Protein 3E3U (pdb70)

Foldseek 3Di:
DFAWFAAAQAQLQAAAADAFDADPVLDGDPCVVVLVVNQVVNCVLLVHQKGASSRRPHRYGKMWGQQPPFKDPPDDRTFMFGPKDKDADDFDPPAFDQVQQWDDDLNHFQDIFRFTFGQKMKIWHAGPVSHIDIIIGGRPVRVRVVQRNQSNRRHHSLVRHDDPRVVVVVVVCVVVVHSHHDDIDTRPPDPNRHND

Nearest PDB structures (foldseek):
  3e3u-assembly1_A  TM=1.005E+00  e=4.648E-44  Mycobacterium tuberculosis
  4dr9-assembly4_D  TM=8.328E-01  e=4.673E-14  Synechococcus elongatus PCC 6301
  5cp0-assembly1_A  TM=8.554E-01  e=2.841E-13  Xanthomonas oryzae pv. oryzae KACC 10331
  2ew6-assembly1_A  TM=8.626E-01  e=1.433E-12  Helicobacter pylori
  3g5k-assembly1_A  TM=8.229E-01  e=1.623E-12  Homo sapiens

Structure (mmCIF, N/CA/C/O backbone):
data_3E3U
#
_entry.id   3E3U
#
_cell.length_a   100.870
_cell.length_b   54.765
_cell.length_c   40.215
_cell.angle_alpha   90.00
_cell.angle_beta   94.39
_cell.angle_gamma   90.00
#
_symmetry.space_group_name_H-M   'C 1 2 1'
#
loop_
_entity.id
_entity.type
_entity.pdbx_description
1 polymer 'Peptide deformylase'
2 non-polymer 'NICKEL (II) ION'
3 non-polymer N-[(2R)-2-{[(2S)-2-(1,3-benzoxazol-2-yl)pyrrolidin-1-yl]carbonyl}hexyl]-N-hydroxyformamide
4 water water
#
loop_
_atom_site.group_PDB
_atom_site.id
_atom_site.type_symbol
_atom_site.label_atom_id
_atom_site.label_alt_id
_atom_site.label_comp_id
_atom_site.label_asym_id
_atom_site.label_entity_id
_atom_site.label_seq_id
_atom_site.pdbx_PDB_ins_code
_atom_site.Cartn_x
_atom_site.Cartn_y
_atom_site.Cartn_z
_atom_site.occupancy
_atom_site.B_iso_or_equiv
_atom_site.auth_seq_id
_atom_site.auth_comp_id
_atom_site.auth_asym_id
_atom_site.auth_atom_id
_atom_site.pdbx_PDB_model_num
ATOM 1 N N . ALA A 1 2 ? 16.065 44.743 0.830 1.00 15.78 2 ALA A N 1
ATOM 2 C CA . ALA A 1 2 ? 16.913 45.767 0.147 1.00 16.10 2 ALA A CA 1
ATOM 3 C C . ALA A 1 2 ? 17.336 46.872 1.103 1.00 16.01 2 ALA A C 1
ATOM 4 O O . ALA A 1 2 ? 16.661 47.122 2.120 1.00 15.21 2 ALA A O 1
ATOM 6 N N . VAL A 1 3 ? 18.449 47.526 0.771 1.00 14.95 3 VAL A N 1
ATOM 7 C CA . VAL A 1 3 ? 18.843 48.757 1.454 1.00 14.59 3 VAL A CA 1
ATOM 8 C C . VAL A 1 3 ? 18.260 49.928 0.671 1.00 15.10 3 VAL A C 1
ATOM 9 O O . VAL A 1 3 ? 18.532 50.092 -0.537 1.00 15.43 3 VAL A O 1
ATOM 13 N N . VAL A 1 4 ? 17.434 50.711 1.352 1.00 14.34 4 VAL A N 1
ATOM 14 C CA . VAL A 1 4 ? 16.717 51.827 0.723 1.00 14.10 4 VAL A CA 1
ATOM 15 C C . VAL A 1 4 ? 16.981 53.165 1.431 1.00 14.24 4 VAL A C 1
ATOM 16 O O . VAL A 1 4 ? 17.484 53.177 2.557 1.00 14.42 4 VAL A O 1
ATOM 20 N N . PRO A 1 5 ? 16.666 54.297 0.767 1.00 14.31 5 PRO A N 1
ATOM 21 C CA . PRO A 1 5 ? 16.934 55.580 1.406 1.00 14.08 5 PRO A CA 1
ATOM 22 C C . PRO A 1 5 ? 16.192 55.813 2.723 1.00 13.78 5 PRO A C 1
ATOM 23 O O . PRO A 1 5 ? 15.051 55.361 2.908 1.00 13.36 5 PRO A O 1
ATOM 27 N N . ILE A 1 6 ? 16.864 56.531 3.617 1.00 13.13 6 ILE A N 1
ATOM 28 C CA . ILE A 1 6 ? 16.258 57.001 4.854 1.00 12.78 6 ILE A CA 1
ATOM 29 C C . ILE A 1 6 ? 15.878 58.476 4.688 1.00 13.14 6 ILE A C 1
ATOM 30 O O . ILE A 1 6 ? 16.710 59.313 4.308 1.00 13.53 6 ILE A O 1
ATOM 35 N N . ARG A 1 7 ? 14.613 58.775 4.948 1.00 12.99 7 ARG A N 1
ATOM 36 C CA . ARG A 1 7 ? 14.085 60.118 4.795 1.00 13.57 7 ARG A CA 1
ATOM 37 C C . ARG A 1 7 ? 14.610 61.027 5.897 1.00 13.56 7 ARG A C 1
ATOM 38 O O . ARG A 1 7 ? 14.790 60.591 7.044 1.00 13.58 7 ARG A O 1
ATOM 46 N N . ILE A 1 8 ? 14.844 62.285 5.540 1.00 13.65 8 ILE A N 1
ATOM 47 C CA . ILE A 1 8 ? 15.393 63.301 6.444 1.00 13.26 8 ILE A CA 1
ATOM 48 C C . ILE A 1 8 ? 14.304 64.282 6.891 1.00 13.60 8 ILE A C 1
ATOM 49 O O . ILE A 1 8 ? 13.393 64.606 6.123 1.00 13.04 8 ILE A O 1
ATOM 54 N N . VAL A 1 9 ? 14.397 64.695 8.156 1.00 13.50 9 VAL A N 1
ATOM 55 C CA . VAL A 1 9 ? 13.523 65.721 8.744 1.00 14.47 9 VAL A CA 1
ATOM 56 C C . VAL A 1 9 ? 13.071 66.781 7.729 1.00 14.97 9 VAL A C 1
ATOM 57 O O . VAL A 1 9 ? 13.894 67.434 7.072 1.00 15.02 9 VAL A O 1
ATOM 61 N N . GLY A 1 10 ? 11.751 66.933 7.627 1.00 15.42 10 GLY A N 1
ATOM 62 C CA . GLY A 1 10 ? 11.131 67.771 6.608 1.00 15.84 10 GLY A CA 1
ATOM 63 C C . GLY A 1 10 ? 10.209 66.969 5.701 1.00 16.42 10 GLY A C 1
ATOM 64 O O . GLY A 1 10 ? 9.267 67.521 5.114 1.00 16.82 10 GLY A O 1
ATOM 65 N N . ASP A 1 11 ? 10.489 65.675 5.574 1.00 15.60 11 ASP A N 1
ATOM 66 C CA .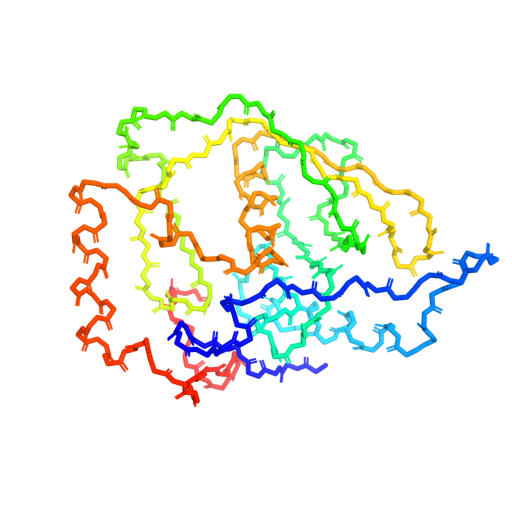 ASP A 1 11 ? 9.664 64.785 4.771 1.00 15.80 11 ASP A CA 1
ATOM 67 C C . ASP A 1 11 ? 8.349 64.540 5.517 1.00 15.54 11 ASP A C 1
ATOM 68 O O . ASP A 1 11 ? 8.368 64.050 6.640 1.00 16.11 11 ASP A O 1
ATOM 73 N N . PRO A 1 12 ? 7.200 64.871 4.891 1.00 15.64 12 PRO A N 1
ATOM 74 C CA . PRO A 1 12 ? 5.888 64.701 5.550 1.00 15.52 12 PRO A CA 1
ATOM 75 C C . PRO A 1 12 ? 5.633 63.312 6.183 1.00 15.02 12 PRO A C 1
ATOM 76 O O . PRO A 1 12 ? 4.934 63.215 7.195 1.00 14.37 12 PRO A O 1
ATOM 80 N N . VAL A 1 13 ? 6.190 62.260 5.590 1.00 14.44 13 VAL A N 1
ATOM 81 C CA . VAL A 1 13 ? 5.965 60.900 6.090 1.00 14.45 13 VAL A CA 1
ATOM 82 C C . VAL A 1 13 ? 6.545 60.729 7.494 1.00 14.13 13 VAL A C 1
ATOM 83 O O . VAL A 1 13 ? 6.103 59.859 8.248 1.00 14.23 13 VAL A O 1
ATOM 87 N N . LEU A 1 14 ? 7.510 61.570 7.853 1.00 12.86 14 LEU A N 1
ATOM 88 C CA . LEU A 1 14 ? 8.075 61.499 9.206 1.00 13.31 14 LEU A CA 1
ATOM 89 C C . LEU A 1 14 ? 7.221 62.226 10.235 1.00 13.81 14 LEU A C 1
ATOM 90 O O . LEU A 1 14 ? 7.363 61.989 11.429 1.00 14.67 14 LEU A O 1
ATOM 95 N N . HIS A 1 15 ? 6.370 63.149 9.780 1.00 13.99 15 HIS A N 1
ATOM 96 C CA . HIS A 1 15 ? 5.721 64.101 10.677 1.00 15.17 15 HIS A CA 1
ATOM 97 C C . HIS A 1 15 ? 4.219 63.893 10.811 1.00 15.40 15 HIS A C 1
ATOM 98 O O . HIS A 1 15 ? 3.497 64.752 11.329 1.00 16.15 15 HIS A O 1
ATOM 105 N N . THR A 1 16 ? 3.752 62.741 10.352 1.00 15.61 16 THR A N 1
ATOM 106 C CA . 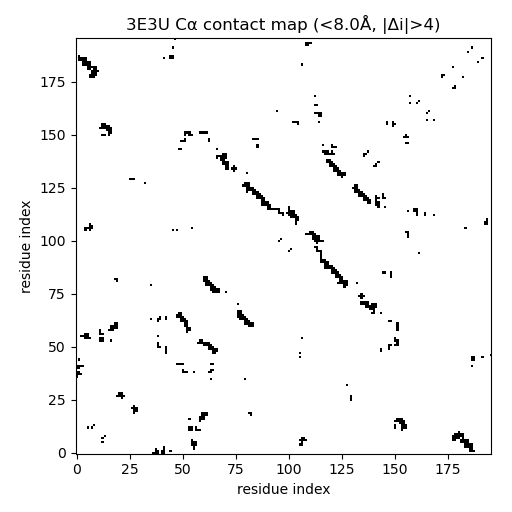THR A 1 16 ? 2.373 62.368 10.599 1.00 16.98 16 THR A CA 1
ATOM 107 C C . THR A 1 16 ? 2.284 60.919 11.086 1.00 15.60 16 THR A C 1
ATOM 108 O O . THR A 1 16 ? 3.158 60.093 10.783 1.00 15.53 16 THR A O 1
ATOM 112 N N . ALA A 1 17 ? 1.250 60.622 11.873 1.00 14.89 17 ALA A N 1
ATOM 113 C CA . ALA A 1 17 ? 1.095 59.288 12.458 1.00 13.76 17 ALA A CA 1
ATOM 114 C C . ALA A 1 17 ? 0.948 58.248 11.375 1.00 13.08 17 ALA A C 1
ATOM 115 O O . ALA A 1 17 ? 0.307 58.488 10.341 1.00 13.80 17 ALA A O 1
ATOM 117 N N . THR A 1 18 ? 1.581 57.102 11.597 1.00 12.14 18 THR A N 1
ATOM 118 C CA . THR A 1 18 ? 1.456 55.957 10.692 1.00 11.95 18 THR A CA 1
ATOM 119 C C . THR A 1 18 ? 0.094 55.271 10.792 1.00 12.35 18 THR A C 1
ATOM 120 O O . THR A 1 18 ? -0.636 55.409 11.780 1.00 13.45 18 THR A O 1
ATOM 124 N N . THR A 1 19 ? -0.229 54.520 9.746 1.00 12.32 19 THR A N 1
ATOM 125 C CA . THR A 1 19 ? -1.432 53.702 9.727 1.00 12.79 19 THR A CA 1
ATOM 126 C C . THR A 1 19 ? -1.101 52.312 10.276 1.00 12.30 19 THR A C 1
ATOM 127 O O . THR A 1 19 ? -0.096 51.709 9.889 1.00 12.17 19 THR A O 1
ATOM 131 N N . PRO A 1 20 ? -1.936 51.788 11.193 1.00 12.51 20 PRO A N 1
ATOM 132 C CA . PRO A 1 20 ? -1.688 50.416 11.667 1.00 12.37 20 PRO A CA 1
ATOM 133 C C . PRO A 1 20 ? -1.572 49.377 10.547 1.00 12.41 20 PRO A C 1
ATOM 134 O O . PRO A 1 20 ? -2.202 49.499 9.488 1.00 13.45 20 PRO A O 1
ATOM 138 N N . VAL A 1 21 ? -0.755 48.354 10.786 1.00 12.56 21 VAL A N 1
ATOM 139 C CA . VAL A 1 21 ? -0.679 47.231 9.870 1.00 12.76 21 VAL A CA 1
ATOM 140 C C . VAL A 1 21 ? -2.002 46.462 9.942 1.00 13.12 21 VAL A C 1
ATOM 141 O O . VAL A 1 21 ? -2.549 46.262 11.029 1.00 13.07 21 VAL A O 1
ATOM 145 N N . THR A 1 22 ? -2.509 46.044 8.785 1.00 13.25 22 THR A N 1
ATOM 146 C CA . THR A 1 22 ? -3.689 45.180 8.757 1.00 14.59 22 THR A CA 1
ATOM 147 C C . THR A 1 22 ? -3.479 43.864 9.515 1.00 14.54 22 THR A C 1
ATOM 148 O O . THR A 1 22 ? -2.469 43.188 9.329 1.00 14.30 22 THR A O 1
ATOM 152 N N . VAL A 1 23 ? -4.436 43.517 10.374 1.00 14.52 23 VAL A N 1
ATOM 153 C CA . VAL A 1 23 ? -4.515 42.176 10.949 1.00 14.86 23 VAL A CA 1
ATOM 154 C C . VAL A 1 23 ? -5.957 41.762 10.724 1.00 15.52 23 VAL A C 1
ATOM 155 O O . VAL A 1 23 ? -6.884 42.479 11.131 1.00 14.53 23 VAL A O 1
ATOM 159 N N . ALA A 1 24 ? -6.143 40.628 10.048 1.00 15.93 24 ALA A N 1
ATOM 160 C CA . ALA A 1 24 ? -7.485 40.155 9.724 1.00 16.66 24 ALA A CA 1
ATOM 161 C C . ALA A 1 24 ? -8.110 39.584 10.988 1.00 16.55 24 ALA A C 1
ATOM 162 O O . ALA A 1 24 ? -7.426 39.349 11.980 1.00 16.38 24 ALA A O 1
ATOM 164 N N . ALA A 1 25 ? -9.423 39.351 10.950 1.00 17.35 25 ALA A N 1
ATOM 165 C CA . ALA A 1 25 ? -10.126 38.775 12.091 1.00 17.37 25 ALA A CA 1
ATOM 166 C C . ALA A 1 25 ? -9.516 37.441 12.512 1.00 17.83 25 ALA A C 1
ATOM 167 O O . ALA A 1 25 ? -9.480 37.102 13.703 1.00 17.88 25 ALA A O 1
ATOM 169 N N . ASP A 1 26 ? -9.034 36.679 11.529 1.00 17.74 26 ASP A N 1
ATOM 170 C CA . ASP A 1 26 ? -8.471 35.366 11.819 1.00 18.42 26 ASP A CA 1
ATOM 171 C C . ASP A 1 26 ? -7.012 35.420 12.287 1.00 18.23 26 ASP A C 1
ATOM 172 O O . ASP A 1 26 ? -6.393 34.378 12.496 1.00 18.89 26 ASP A O 1
ATOM 177 N N . GLY A 1 27 ? -6.469 36.621 12.435 1.00 17.62 27 GLY A N 1
ATOM 178 C CA . GLY A 1 27 ? -5.119 36.790 12.939 1.00 18.02 27 GLY A CA 1
ATOM 179 C C . GLY A 1 27 ? -4.057 36.996 11.869 1.00 18.63 27 GLY A C 1
ATOM 180 O O . GLY A 1 27 ? -2.920 37.271 12.184 1.00 18.43 27 GLY A O 1
ATOM 181 N N . SER A 1 28 ? -4.441 36.873 10.608 1.00 18.47 28 SER A N 1
ATOM 182 C CA . SER A 1 28 ? -3.470 36.919 9.537 1.00 19.65 28 SER A CA 1
ATOM 183 C C . SER A 1 28 ? -2.936 38.317 9.233 1.00 19.06 28 SER A C 1
ATOM 184 O O . SER A 1 28 ? -3.666 39.285 9.206 1.00 18.65 28 SER A O 1
ATOM 187 N N . LEU A 1 29 ? -1.632 38.374 8.998 1.00 19.59 29 LEU A N 1
ATOM 188 C CA . LEU A 1 29 ? -0.977 39.575 8.522 1.00 20.31 29 LEU A CA 1
ATOM 189 C C . LEU A 1 29 ? -0.886 39.566 7.012 1.00 21.26 29 LEU A C 1
ATOM 190 O O . LEU A 1 29 ? -1.006 38.529 6.400 1.00 21.49 29 LEU A O 1
ATOM 195 N N . PRO A 1 30 ? -0.644 40.733 6.434 1.00 22.50 30 PRO A N 1
ATOM 196 C CA . PRO A 1 30 ? -0.415 40.843 4.998 1.00 22.58 30 PRO A CA 1
ATOM 197 C C . PRO A 1 30 ? 0.739 39.976 4.536 1.00 22.38 30 PRO A C 1
ATOM 198 O O . PRO A 1 30 ? 1.800 39.997 5.091 1.00 21.77 30 PRO A O 1
ATOM 202 N N . ALA A 1 31 ? 0.470 39.206 3.503 1.00 22.94 31 ALA A N 1
ATOM 203 C CA . ALA A 1 31 ? 1.388 38.217 2.960 1.00 23.05 31 ALA A CA 1
ATOM 204 C C . ALA A 1 31 ? 2.679 38.877 2.475 1.00 22.81 31 ALA A C 1
ATOM 205 O O . ALA A 1 31 ? 3.737 38.260 2.512 1.00 24.08 31 ALA A O 1
ATOM 207 N N . ASP A 1 32 ? 2.594 40.129 2.034 1.00 21.94 32 ASP A N 1
ATOM 208 C CA . ASP A 1 32 ? 3.777 40.834 1.531 1.00 21.37 32 ASP A CA 1
ATOM 209 C C . ASP A 1 32 ? 4.503 41.636 2.623 1.00 20.03 32 ASP A C 1
ATOM 210 O O . ASP A 1 32 ? 5.507 42.304 2.367 1.00 19.67 32 ASP A O 1
ATOM 215 N N . LEU A 1 33 ? 4.025 41.534 3.862 1.00 18.42 33 LEU A N 1
ATOM 216 C CA . LEU A 1 33 ? 4.711 42.209 4.968 1.00 16.84 33 LEU A CA 1
ATOM 217 C C . LEU A 1 33 ? 6.160 41.738 5.173 1.00 16.34 33 LEU A C 1
ATOM 218 O O . LEU A 1 33 ? 7.035 42.548 5.509 1.00 15.65 33 LEU A O 1
ATOM 223 N N . ALA A 1 34 ? 6.414 40.445 4.966 1.00 15.87 34 ALA A N 1
ATOM 224 C CA . ALA A 1 34 ? 7.758 39.889 5.162 1.00 15.97 34 ALA A CA 1
ATOM 225 C C . ALA A 1 34 ? 8.827 40.650 4.364 1.00 15.86 34 ALA A C 1
ATOM 226 O O . ALA A 1 34 ? 9.923 40.908 4.877 1.00 16.01 34 ALA A O 1
ATOM 228 N N . GLN A 1 35 ? 8.492 41.041 3.144 1.00 15.95 35 GLN A N 1
ATOM 229 C CA . GLN A 1 35 ? 9.446 41.739 2.296 1.00 16.47 35 GLN A CA 1
ATOM 230 C C . GLN A 1 35 ? 9.759 43.135 2.822 1.00 15.64 35 GLN A C 1
ATOM 231 O O . GLN A 1 35 ? 10.877 43.589 2.747 1.00 16.18 35 GLN A O 1
ATOM 237 N N . LEU A 1 36 ? 8.739 43.817 3.312 1.00 14.79 36 LEU A N 1
ATOM 238 C CA . LEU A 1 36 ? 8.939 45.128 3.927 1.00 13.97 36 LEU A CA 1
ATOM 239 C C . LEU A 1 36 ? 9.807 44.998 5.175 1.00 13.23 36 LEU A C 1
ATOM 240 O O . LEU A 1 36 ? 10.720 45.783 5.372 1.00 13.27 36 LEU A O 1
ATOM 245 N N . ILE A 1 37 ? 9.510 44.016 6.017 1.00 12.85 37 ILE A N 1
ATOM 246 C CA . ILE A 1 37 ? 10.309 43.782 7.226 1.00 13.09 37 ILE A CA 1
ATOM 247 C C . ILE A 1 37 ? 11.778 43.525 6.875 1.00 13.33 37 ILE A C 1
ATOM 248 O O . ILE A 1 37 ? 12.676 44.104 7.494 1.00 12.88 37 ILE A O 1
ATOM 253 N N . ALA A 1 38 ? 12.013 42.696 5.852 1.00 12.82 38 ALA A N 1
ATOM 254 C CA . ALA A 1 38 ? 13.373 42.353 5.427 1.00 13.41 38 ALA A CA 1
ATOM 255 C C . ALA A 1 38 ? 14.127 43.619 5.007 1.00 13.10 38 ALA A C 1
ATOM 256 O O . ALA A 1 38 ? 15.304 43.801 5.365 1.00 13.72 38 ALA A O 1
ATOM 258 N N . THR A 1 39 ? 13.456 44.499 4.261 1.00 12.32 39 THR A N 1
ATOM 259 C CA . THR A 1 39 ? 14.046 45.774 3.870 1.00 12.72 39 THR A CA 1
ATOM 260 C C . THR A 1 39 ? 14.345 46.672 5.070 1.00 12.57 39 THR A C 1
ATOM 261 O O . THR A 1 39 ? 15.387 47.337 5.120 1.00 12.53 39 THR A O 1
ATOM 265 N N . MET A 1 40 ? 13.449 46.668 6.056 1.00 12.11 40 MET A N 1
ATOM 266 C CA . MET A 1 40 ? 13.700 47.436 7.271 1.00 12.08 40 MET A CA 1
ATOM 267 C C . MET A 1 40 ? 14.956 46.935 8.020 1.00 12.13 40 MET A C 1
ATOM 268 O O . MET A 1 40 ? 15.825 47.736 8.402 1.00 12.78 40 MET A O 1
ATOM 273 N N . TYR A 1 41 ? 15.065 45.622 8.202 1.00 12.43 41 TYR A N 1
ATOM 274 C CA . TYR A 1 41 ? 16.285 45.054 8.801 1.00 12.70 41 TYR A CA 1
ATOM 275 C C . TYR A 1 41 ? 17.529 45.422 7.973 1.00 13.07 41 TYR A C 1
ATOM 276 O O . TYR A 1 41 ? 18.518 45.906 8.516 1.00 13.95 41 TYR A O 1
ATOM 285 N N . ASP A 1 42 ? 17.462 45.234 6.654 1.00 12.93 42 ASP A N 1
ATOM 286 C CA . ASP A 1 42 ? 18.646 45.462 5.803 1.00 13.19 42 ASP A CA 1
ATOM 287 C C . ASP A 1 42 ? 19.096 46.924 5.903 1.00 13.28 42 ASP A C 1
ATOM 288 O O . ASP A 1 42 ? 20.292 47.245 5.940 1.00 13.65 42 ASP A O 1
ATOM 293 N N . THR A 1 43 ? 18.115 47.815 5.906 1.00 12.22 43 THR A N 1
ATOM 294 C CA . THR A 1 43 ? 18.394 49.243 5.931 1.00 12.28 43 THR A CA 1
ATOM 295 C C . THR A 1 43 ? 18.920 49.668 7.307 1.00 12.03 43 THR A C 1
ATOM 296 O O . THR A 1 43 ? 19.890 50.438 7.398 1.00 12.84 43 THR A O 1
ATOM 300 N N . MET A 1 44 ? 18.288 49.166 8.372 1.00 12.06 44 MET A N 1
ATOM 301 C CA . MET A 1 44 ? 18.777 49.451 9.727 1.00 12.10 44 MET A CA 1
ATOM 302 C C . MET A 1 44 ? 20.245 49.031 9.857 1.00 12.48 44 MET A C 1
ATOM 303 O O . MET A 1 44 ? 21.093 49.801 10.360 1.00 12.80 44 MET A O 1
ATOM 308 N N . ASP A 1 45 ? 20.529 47.818 9.374 1.00 11.99 45 ASP A N 1
ATOM 309 C CA . ASP A 1 45 ? 21.877 47.244 9.439 1.00 13.06 45 ASP A CA 1
ATOM 310 C C . ASP A 1 45 ? 22.873 48.098 8.647 1.00 12.91 45 ASP A C 1
ATOM 311 O O . ASP A 1 45 ? 23.907 48.531 9.180 1.00 13.34 45 ASP A O 1
ATOM 3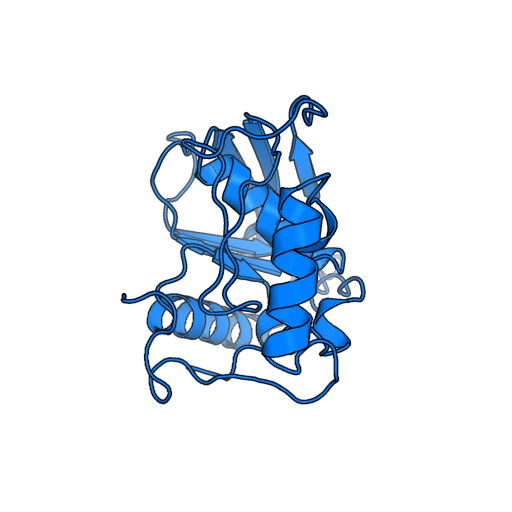16 N N . ALA A 1 46 ? 22.547 48.384 7.386 1.00 12.91 46 ALA A N 1
ATOM 317 C CA . ALA A 1 46 ? 23.442 49.208 6.569 1.00 12.66 46 ALA A CA 1
ATOM 318 C C . ALA A 1 46 ? 23.711 50.602 7.184 1.00 12.73 46 ALA A C 1
ATOM 319 O O . ALA A 1 46 ? 24.800 51.179 6.996 1.00 13.31 46 ALA A O 1
ATOM 321 N N . ALA A 1 47 ? 22.714 51.126 7.912 1.00 12.76 47 ALA A N 1
ATOM 322 C CA . ALA A 1 47 ? 22.779 52.437 8.557 1.00 12.87 47 ALA A CA 1
ATOM 323 C C . ALA A 1 47 ? 23.391 52.389 9.953 1.00 12.61 47 ALA A C 1
ATOM 324 O O . ALA A 1 47 ? 23.495 53.430 10.621 1.00 13.60 47 ALA A O 1
ATOM 326 N N . ASN A 1 48 ? 23.805 51.210 10.392 1.00 12.62 48 ASN A N 1
ATOM 327 C CA . ASN A 1 48 ? 24.399 51.042 11.712 1.00 12.28 48 ASN A CA 1
ATOM 328 C C . ASN A 1 48 ? 23.478 51.511 12.828 1.00 11.93 48 ASN A C 1
ATOM 329 O O . ASN A 1 48 ? 23.900 52.099 13.804 1.00 12.52 48 ASN A O 1
ATOM 334 N N . GLY A 1 49 ? 22.200 51.234 12.626 1.00 11.50 49 GLY A N 1
ATOM 335 C CA . GLY A 1 49 ? 21.169 51.577 13.600 1.00 11.50 49 GLY A CA 1
ATOM 336 C C . GLY A 1 49 ? 20.915 50.520 14.659 1.00 11.73 49 GLY A C 1
ATOM 337 O O . GLY A 1 49 ? 21.214 49.329 14.456 1.00 12.22 49 GLY A O 1
ATOM 338 N N . VAL A 1 50 ? 20.346 50.950 15.795 1.00 11.92 50 VAL A N 1
ATOM 339 C CA . VAL A 1 50 ? 19.824 50.031 16.822 1.00 11.84 50 VAL A CA 1
ATOM 340 C C . VAL A 1 50 ? 18.306 49.876 16.730 1.00 11.11 50 VAL A C 1
ATOM 341 O O . VAL A 1 50 ? 17.705 49.075 17.444 1.00 11.49 50 VAL A O 1
ATOM 345 N N . GLY A 1 51 ? 17.712 50.660 15.833 1.00 10.80 51 GLY A N 1
ATOM 346 C CA . GLY A 1 51 ? 16.262 50.647 15.600 1.00 11.48 51 GLY A CA 1
ATOM 347 C C . GLY A 1 51 ? 15.988 51.304 14.251 1.00 12.01 51 GLY A C 1
ATOM 348 O O . GLY A 1 51 ? 16.844 52.018 13.719 1.00 11.36 51 GLY A O 1
ATOM 349 N N . LEU A 1 52 ? 14.811 51.034 13.683 1.00 11.64 52 LEU A N 1
ATOM 350 C CA . LEU A 1 52 ? 14.351 51.714 12.472 1.00 12.05 52 LEU A CA 1
ATOM 351 C C . LEU A 1 52 ? 12.829 51.592 12.410 1.00 11.89 52 LEU A C 1
ATOM 352 O O . LEU A 1 52 ? 12.296 50.481 12.545 1.00 12.53 52 LEU A O 1
ATOM 357 N N . ALA A 1 53 ? 12.151 52.728 12.213 1.00 12.23 53 ALA A N 1
ATOM 358 C CA . ALA A 1 53 ? 10.676 52.759 12.081 1.00 11.10 53 ALA A CA 1
ATOM 359 C C . ALA A 1 53 ? 10.285 52.800 10.608 1.00 11.27 53 ALA A C 1
ATOM 360 O O . ALA A 1 53 ? 10.993 53.397 9.802 1.00 10.49 53 ALA A O 1
ATOM 362 N N . ALA A 1 54 ? 9.161 52.175 10.254 1.00 10.76 54 ALA A N 1
ATOM 363 C CA . ALA A 1 54 ? 8.808 52.055 8.831 1.00 10.98 54 ALA A CA 1
ATOM 364 C C . ALA A 1 54 ? 8.725 53.403 8.097 1.00 10.87 54 ALA A C 1
ATOM 365 O O . ALA A 1 54 ? 9.085 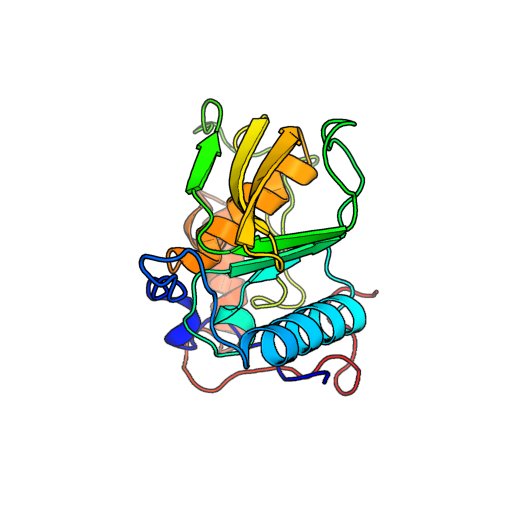53.504 6.919 1.00 11.10 54 ALA A O 1
ATOM 367 N N . ASN A 1 55 ? 8.237 54.438 8.776 1.00 10.71 55 ASN A N 1
ATOM 368 C CA . ASN A 1 55 ? 8.103 55.744 8.100 1.00 11.85 55 ASN A CA 1
ATOM 369 C C . ASN A 1 55 ? 9.453 56.403 7.775 1.00 11.95 55 ASN A C 1
ATOM 370 O O . ASN A 1 55 ? 9.543 57.269 6.903 1.00 12.43 55 ASN A O 1
ATOM 375 N N . GLN A 1 56 ? 10.521 5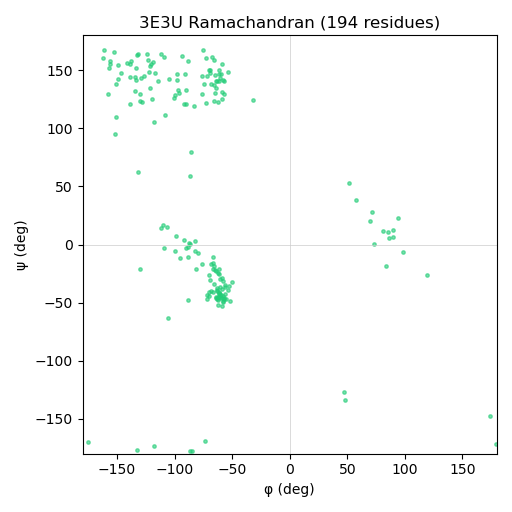5.942 8.414 1.00 12.22 56 GLN A N 1
ATOM 376 C CA . GLN A 1 56 ? 11.858 56.427 8.057 1.00 12.12 56 GLN A CA 1
ATOM 377 C C . GLN A 1 56 ? 12.294 56.009 6.659 1.00 12.41 56 GLN A C 1
ATOM 378 O O . GLN A 1 56 ? 13.237 56.599 6.116 1.00 12.99 56 GLN A O 1
ATOM 384 N N . ILE A 1 57 ? 11.678 54.949 6.126 1.00 12.20 57 ILE A N 1
ATOM 385 C CA . ILE A 1 57 ? 11.958 54.527 4.748 1.00 12.89 57 ILE A CA 1
ATOM 386 C C . ILE A 1 57 ? 10.802 54.869 3.795 1.00 13.43 57 ILE A C 1
ATOM 387 O O . ILE A 1 57 ? 10.762 54.380 2.657 1.00 14.08 57 ILE A O 1
ATOM 392 N N . GLY A 1 58 ? 9.904 55.735 4.268 1.00 13.96 58 GLY A N 1
ATOM 393 C CA . GLY A 1 58 ? 8.837 56.291 3.449 1.00 14.11 58 GLY A CA 1
ATOM 394 C C . GLY A 1 58 ? 7.567 55.472 3.458 1.00 15.26 58 GLY A C 1
ATOM 395 O O . GLY A 1 58 ? 6.669 55.713 2.641 1.00 16.55 58 GLY A O 1
ATOM 396 N N . CYS A 1 59 ? 7.490 54.515 4.385 1.00 14.98 59 CYS A N 1
ATOM 397 C CA . CYS A 1 59 ? 6.340 53.623 4.534 1.00 14.46 59 CYS A CA 1
ATOM 398 C C . CYS A 1 59 ? 5.543 53.972 5.795 1.00 14.32 59 CYS A C 1
ATOM 399 O O . CYS A 1 59 ? 6.015 53.739 6.914 1.00 14.12 59 CYS A O 1
ATOM 402 N N . SER A 1 60 ? 4.332 54.495 5.609 1.00 13.52 60 SER A N 1
ATOM 403 C CA . SER A 1 60 ? 3.537 55.016 6.716 1.00 13.01 60 SER A CA 1
ATOM 404 C C . SER A 1 60 ? 2.719 53.897 7.356 1.00 12.93 60 SER A C 1
ATOM 405 O O . SER A 1 60 ? 1.470 53.956 7.403 1.00 12.90 60 SER A O 1
ATOM 408 N N . LEU A 1 61 ? 3.430 52.879 7.844 1.00 12.83 61 LEU A N 1
ATOM 409 C CA . LEU A 1 61 ? 2.806 51.742 8.540 1.00 12.35 61 LEU A CA 1
ATOM 410 C C . LEU A 1 61 ? 3.376 51.593 9.947 1.00 12.44 61 LEU A C 1
ATOM 411 O O . LEU A 1 61 ? 4.546 51.905 10.178 1.00 12.36 61 LEU A O 1
ATOM 416 N N . ARG A 1 62 ? 2.548 51.106 10.871 1.00 11.55 62 ARG A N 1
ATOM 417 C CA . ARG A 1 62 ? 2.915 51.114 12.282 1.00 10.78 62 ARG A CA 1
ATOM 418 C C . ARG A 1 62 ? 3.730 49.885 12.679 1.00 10.88 62 ARG A C 1
ATOM 419 O O . ARG A 1 62 ? 3.212 48.932 13.252 1.00 10.94 62 ARG A O 1
ATOM 427 N N . LEU A 1 63 ? 5.022 49.919 12.357 1.00 10.60 63 LEU A N 1
ATOM 428 C CA . LEU A 1 63 ? 5.926 48.853 12.799 1.00 10.58 63 LEU A CA 1
ATOM 429 C C . LEU A 1 63 ? 7.351 49.352 12.854 1.00 10.96 63 LEU A C 1
ATOM 430 O O . LEU A 1 63 ? 7.707 50.302 12.155 1.00 11.68 63 LEU A O 1
ATOM 435 N N . PHE A 1 64 ? 8.154 48.703 13.690 1.00 10.55 64 PHE A N 1
ATOM 436 C CA . PHE A 1 64 ? 9.578 49.015 13.713 1.00 9.95 64 PHE A CA 1
ATOM 437 C C . PHE A 1 64 ? 10.399 47.763 13.901 1.00 10.07 64 PHE A C 1
ATOM 438 O O . PHE A 1 64 ? 9.902 46.752 14.408 1.00 10.45 64 PHE A O 1
ATOM 446 N N . VAL A 1 65 ? 11.659 47.831 13.461 1.00 9.71 65 VAL A N 1
ATOM 447 C CA . VAL A 1 65 ? 12.598 46.757 13.762 1.00 10.01 65 VAL A CA 1
ATOM 448 C C . VAL A 1 65 ? 13.653 47.310 14.715 1.00 9.81 65 VAL A C 1
ATOM 449 O O . VAL A 1 65 ? 13.816 48.532 14.864 1.00 10.16 65 VAL A O 1
ATOM 453 N N . TYR A 1 66 ? 14.386 46.411 15.339 1.00 10.72 66 TYR A N 1
ATOM 454 C CA . TYR A 1 66 ? 15.419 46.852 16.254 1.00 10.38 66 TYR A CA 1
ATOM 455 C C . TYR A 1 66 ? 16.504 45.781 16.414 1.00 10.43 66 TYR A C 1
ATOM 456 O O . TYR A 1 66 ? 16.283 44.592 16.146 1.00 11.07 66 TYR A O 1
ATOM 465 N N . ASP A 1 67 ? 17.678 46.239 16.845 1.00 11.12 67 ASP A N 1
ATOM 466 C CA . ASP A 1 67 ? 18.769 45.353 17.225 1.00 10.88 67 ASP A CA 1
ATOM 467 C C . ASP A 1 67 ? 19.578 46.096 18.261 1.00 11.53 67 ASP A C 1
ATOM 468 O O . ASP A 1 67 ? 20.415 46.930 17.922 1.00 12.05 67 ASP A O 1
ATOM 473 N N . CYS A 1 68 ? 19.273 45.833 19.528 1.00 12.47 68 CYS A N 1
ATOM 474 C CA . CYS A 1 68 ? 19.688 46.729 20.607 1.00 12.79 68 CYS A CA 1
ATOM 475 C C . CYS A 1 68 ? 19.860 45.886 21.872 1.00 12.87 68 CYS A C 1
ATOM 476 O O . CYS A 1 68 ? 18.872 45.411 22.445 1.00 13.50 68 CYS A O 1
ATOM 479 N N . ALA A 1 69 ? 21.104 45.699 22.308 1.00 13.49 69 ALA A N 1
ATOM 480 C CA . ALA A 1 69 ? 21.387 44.752 23.392 1.00 13.26 69 ALA A CA 1
ATOM 481 C C . ALA A 1 69 ? 21.304 45.346 24.798 1.00 13.13 69 ALA A C 1
ATOM 482 O O . ALA A 1 69 ? 20.714 44.737 25.703 1.00 13.63 69 ALA A O 1
ATOM 484 N N . ALA A 1 70 ? 21.939 46.499 24.988 1.00 13.33 70 ALA A N 1
ATOM 485 C CA . ALA A 1 70 ? 22.133 47.041 26.329 1.00 13.66 70 ALA A CA 1
ATOM 486 C C . ALA A 1 70 ? 20.843 47.392 27.039 1.00 14.18 70 ALA A C 1
ATOM 487 O O . ALA A 1 70 ? 19.951 48.024 26.451 1.00 14.74 70 ALA A O 1
ATOM 489 N N . ASP A 1 71 ? 20.779 46.988 28.308 1.00 14.84 71 ASP A N 1
ATOM 490 C CA . ASP A 1 71 ? 19.718 47.383 29.244 1.00 15.45 71 ASP A CA 1
ATOM 491 C C . ASP A 1 71 ? 18.355 46.712 28.972 1.00 14.83 71 ASP A C 1
ATOM 492 O O . ASP A 1 71 ? 17.382 46.991 29.686 1.00 14.66 71 ASP A O 1
ATOM 497 N N . ARG A 1 72 ? 18.257 45.855 27.950 1.00 14.67 72 ARG A N 1
ATOM 498 C CA . ARG A 1 72 ? 16.993 45.142 27.707 1.00 13.99 72 ARG A CA 1
ATOM 499 C C . ARG A 1 72 ? 16.736 44.103 28.797 1.00 14.36 72 ARG A C 1
ATOM 500 O O . ARG A 1 72 ? 17.685 43.551 29.374 1.00 14.66 72 ARG A O 1
ATOM 508 N N . ALA A 1 73 ? 15.462 43.834 29.077 1.00 14.22 73 ALA A N 1
ATOM 509 C CA . ALA A 1 73 ? 15.116 42.718 29.953 1.00 14.78 73 ALA A CA 1
ATOM 510 C C . ALA A 1 73 ? 15.647 41.437 29.316 1.00 15.50 73 ALA A C 1
ATOM 511 O O . ALA A 1 73 ? 15.620 41.302 28.096 1.00 15.36 73 ALA A O 1
ATOM 513 N N . MET A 1 74 ? 16.128 40.496 30.123 1.00 16.71 74 MET A N 1
ATOM 514 C CA . MET A 1 74 ? 16.671 39.268 29.538 1.00 17.49 74 MET A CA 1
ATOM 515 C C . MET A 1 74 ? 15.618 38.381 28.840 1.00 16.95 74 MET A C 1
ATOM 516 O O . MET A 1 74 ? 15.975 37.434 28.140 1.00 17.62 74 MET A O 1
ATOM 521 N N . THR A 1 75 ? 14.333 38.698 29.035 1.00 15.61 75 THR A N 1
ATOM 522 C CA . THR A 1 75 ? 13.230 38.066 28.307 1.00 15.49 75 THR A CA 1
ATOM 523 C C . THR A 1 75 ? 12.991 38.678 26.916 1.00 15.05 75 THR A C 1
ATOM 524 O O . THR A 1 75 ? 12.129 38.198 26.162 1.00 15.76 75 THR A O 1
ATOM 528 N N . ALA A 1 76 ? 13.707 39.756 26.596 1.00 13.75 76 ALA A N 1
ATOM 529 C CA . ALA A 1 76 ? 13.549 40.385 25.291 1.00 13.38 76 ALA A CA 1
ATOM 530 C C . ALA A 1 76 ? 14.618 39.907 24.306 1.00 12.81 76 ALA A C 1
ATOM 531 O O . ALA A 1 76 ? 15.815 39.938 24.630 1.00 13.51 76 ALA A O 1
ATOM 533 N N . ARG A 1 77 ? 14.213 39.498 23.104 1.00 12.77 77 ARG A N 1
ATOM 534 C CA . ARG A 1 77 ? 15.212 39.243 22.053 1.00 12.80 77 ARG A CA 1
ATOM 535 C C . ARG A 1 77 ? 16.026 40.501 21.746 1.00 12.30 77 ARG A C 1
ATOM 536 O O . ARG A 1 77 ? 15.509 41.617 21.812 1.00 12.78 77 ARG A O 1
ATOM 544 N N . ARG A 1 78 ? 17.306 40.304 21.404 1.00 11.59 78 ARG A N 1
ATOM 545 C CA . ARG A 1 78 ? 18.198 41.410 21.049 1.00 11.77 78 ARG A CA 1
ATOM 546 C C . ARG A 1 78 ? 17.751 42.095 19.764 1.00 11.34 78 ARG A C 1
ATOM 547 O O . ARG A 1 78 ? 17.909 43.305 19.604 1.00 11.16 78 ARG A O 1
ATOM 555 N N . ARG A 1 79 ? 17.201 41.304 18.851 1.00 11.28 79 ARG A N 1
ATOM 556 C CA . ARG A 1 79 ? 16.904 41.776 17.502 1.00 11.34 79 ARG A CA 1
ATOM 557 C C . ARG A 1 79 ? 15.507 41.288 17.171 1.00 11.86 79 ARG A C 1
ATOM 558 O O . ARG A 1 79 ? 15.187 40.110 17.369 1.00 12.07 79 ARG A O 1
ATOM 566 N N . GLY A 1 80 ? 14.679 42.185 16.659 1.00 11.58 80 GLY A N 1
ATOM 567 C CA . GLY A 1 80 ? 13.312 41.800 16.383 1.00 11.19 80 GLY A CA 1
ATOM 568 C C . GLY A 1 80 ? 12.499 42.864 15.700 1.00 11.79 80 GLY A C 1
ATOM 569 O O . GLY A 1 80 ? 13.035 43.857 15.228 1.00 11.84 80 GLY A O 1
ATOM 570 N N . VAL A 1 81 ? 11.194 42.606 15.639 1.00 12.42 81 VAL A N 1
ATOM 571 C CA . VAL A 1 81 ? 10.234 43.494 15.001 1.00 12.08 81 VAL A CA 1
ATOM 572 C C . VAL A 1 81 ? 8.984 43.557 15.860 1.00 11.77 81 VAL A C 1
ATOM 573 O O . VAL A 1 81 ? 8.592 42.559 16.469 1.00 12.79 81 VAL A O 1
ATOM 577 N N . VAL A 1 82 ? 8.362 44.733 15.904 1.00 11.56 82 VAL A N 1
ATOM 578 C CA . VAL A 1 82 ? 7.061 44.839 16.555 1.00 11.33 82 VAL A CA 1
ATOM 579 C C . VAL A 1 82 ? 6.076 45.512 15.604 1.00 11.75 82 VAL A C 1
ATOM 580 O O . VAL A 1 82 ? 6.314 46.605 15.096 1.00 11.52 82 VAL A O 1
ATOM 584 N N . ILE A 1 83 ? 4.991 44.787 15.349 1.00 11.42 83 ILE A N 1
ATOM 585 C CA . ILE A 1 83 ? 3.899 45.239 14.504 1.00 11.74 83 ILE A CA 1
ATOM 586 C C . ILE A 1 83 ? 2.799 45.818 15.404 1.00 11.86 83 ILE A C 1
ATOM 587 O O . ILE A 1 83 ? 2.428 45.206 16.414 1.00 12.19 83 ILE A O 1
ATOM 592 N N . ASN A 1 84 ? 2.302 47.000 15.032 1.00 11.32 84 ASN A N 1
ATOM 593 C CA . ASN A 1 84 ? 1.299 47.724 15.823 1.00 10.89 84 ASN A CA 1
ATOM 594 C C . ASN A 1 84 ? 1.685 47.897 17.312 1.00 10.61 84 ASN A C 1
ATOM 595 O O . ASN A 1 84 ? 0.894 47.613 18.202 1.00 11.40 84 ASN A O 1
ATOM 600 N N . PRO A 1 85 ? 2.886 48.443 17.570 1.00 11.27 85 PRO A N 1
ATOM 601 C CA . PRO A 1 85 ? 3.371 48.640 18.933 1.00 11.33 85 PRO A CA 1
ATOM 602 C C . PRO A 1 85 ? 2.519 49.603 19.740 1.00 11.93 85 PRO A C 1
ATOM 603 O O . PRO A 1 85 ? 2.053 50.638 19.226 1.00 12.31 85 PRO A O 1
ATOM 607 N N . VAL A 1 86 ? 2.341 49.253 21.010 1.00 11.56 86 VAL A N 1
ATOM 608 C CA . VAL A 1 86 ? 1.725 50.124 22.011 1.00 11.62 86 VAL A CA 1
ATOM 609 C C . VAL A 1 86 ? 2.769 50.346 23.100 1.00 11.34 86 VAL A C 1
ATOM 610 O O . VAL A 1 86 ? 3.271 49.369 23.666 1.00 11.39 86 VAL A O 1
ATOM 614 N N . LEU A 1 87 ? 3.072 51.610 23.396 1.00 11.29 87 LEU A N 1
ATOM 615 C CA . LEU A 1 87 ? 4.165 51.977 24.292 1.00 11.44 87 LEU A CA 1
ATOM 616 C C . LEU A 1 87 ? 3.688 52.314 25.704 1.00 11.86 87 LEU A C 1
ATOM 617 O O . LEU A 1 87 ? 2.828 53.144 25.884 1.00 12.02 87 LEU A O 1
ATOM 622 N N . GLU A 1 88 ? 4.315 51.678 26.682 1.00 11.61 88 GLU A N 1
ATOM 623 C CA . GLU A 1 88 ? 4.166 52.033 28.084 1.00 13.11 88 GLU A CA 1
ATOM 624 C C . GLU A 1 88 ? 5.514 52.551 28.599 1.00 12.97 88 GLU A C 1
ATOM 625 O O . GLU A 1 88 ? 6.533 52.022 28.227 1.00 13.23 88 GLU A O 1
ATOM 631 N N . THR A 1 89 ? 5.492 53.586 29.438 1.00 13.23 89 THR A N 1
ATOM 632 C CA . THR A 1 89 ? 6.714 54.074 30.075 1.00 13.22 89 THR A CA 1
ATOM 633 C C . THR A 1 89 ? 6.546 54.288 31.564 1.00 13.74 89 THR A C 1
ATOM 634 O O . THR A 1 89 ? 5.455 54.371 32.070 1.00 13.61 89 THR A O 1
ATOM 638 N N . SER A 1 90 ? 7.667 54.388 32.248 1.00 13.40 90 SER A N 1
ATOM 639 C CA . SER A 1 90 ? 7.702 55.075 33.525 1.00 14.48 90 SER A CA 1
ATOM 640 C C . SER A 1 90 ? 7.606 56.595 33.375 1.00 15.07 90 SER A C 1
ATOM 641 O O . SER A 1 90 ? 7.318 57.104 32.317 1.00 15.01 90 SER A O 1
ATOM 644 N N . GLU A 1 91 ? 7.862 57.301 34.466 1.00 16.79 91 GLU A N 1
ATOM 645 C CA . GLU A 1 91 ? 7.680 58.747 34.477 1.00 19.26 91 GLU A CA 1
ATOM 646 C C . GLU A 1 91 ? 8.662 59.433 33.533 1.00 20.36 91 GLU A C 1
ATOM 647 O O . GLU A 1 91 ? 9.869 59.201 33.601 1.00 19.84 91 GLU A O 1
ATOM 653 N N . ILE A 1 92 ? 8.113 60.197 32.592 1.00 22.70 92 ILE A N 1
ATOM 654 C CA . ILE A 1 92 ? 8.923 60.955 31.661 1.00 25.10 92 ILE A CA 1
ATOM 655 C C . ILE A 1 92 ? 9.332 62.260 32.314 1.00 27.49 92 ILE A C 1
ATOM 656 O O . ILE A 1 92 ? 8.499 63.070 32.667 1.00 28.10 92 ILE A O 1
ATOM 661 N N . PRO A 1 93 ? 10.632 62.442 32.450 1.00 30.33 93 PRO A N 1
ATOM 662 C CA . PRO A 1 93 ? 11.164 63.517 33.272 1.00 31.55 93 PRO A CA 1
ATOM 663 C C . PRO A 1 93 ? 11.048 64.848 32.569 1.00 32.22 93 PRO A C 1
ATOM 664 O O . PRO A 1 93 ? 11.165 64.929 31.363 1.00 33.96 93 PRO A O 1
ATOM 668 N N . GLU A 1 94 ? 10.804 65.883 33.356 1.00 33.45 94 GLU A N 1
ATOM 669 C CA . GLU A 1 94 ? 10.729 67.233 32.839 1.00 32.97 94 GLU A CA 1
ATOM 670 C C . GLU A 1 94 ? 11.934 68.054 33.290 1.00 31.99 94 GLU A C 1
ATOM 671 O O . GLU A 1 94 ? 12.068 69.189 32.903 1.00 32.06 94 GLU A O 1
ATOM 677 N N . THR A 1 95 ? 12.800 67.465 34.110 1.00 30.38 95 THR A N 1
ATOM 678 C CA . THR A 1 95 ? 14.075 68.091 34.449 1.00 28.89 95 THR A CA 1
ATOM 679 C C . THR A 1 95 ? 14.969 68.193 33.199 1.00 27.36 95 THR A C 1
ATOM 680 O O . THR A 1 95 ? 14.763 67.477 32.240 1.00 26.99 95 THR A O 1
ATOM 684 N N . MET A 1 96 ? 15.949 69.089 33.224 1.00 25.47 96 MET A N 1
ATOM 685 C CA . MET A 1 96 ? 16.850 69.262 32.087 1.00 23.66 96 MET A CA 1
ATOM 686 C C . MET A 1 96 ? 17.656 67.971 31.926 1.00 21.85 96 MET A C 1
ATOM 687 O O . MET A 1 96 ? 18.197 67.462 32.885 1.00 20.86 96 MET A O 1
ATOM 692 N N . PRO A 1 97 ? 17.705 67.438 30.709 1.00 19.99 97 PRO A N 1
ATOM 693 C CA . PRO A 1 97 ? 18.533 66.255 30.445 1.00 19.60 97 PRO A CA 1
ATOM 694 C C . PRO A 1 97 ? 20.012 66.491 30.763 1.00 18.74 97 PRO A C 1
ATOM 695 O O . PRO A 1 97 ? 20.491 67.641 30.754 1.00 18.77 97 PRO A O 1
ATOM 699 N N . ASP A 1 98 ? 20.707 65.393 31.043 1.00 17.93 98 ASP A N 1
ATOM 700 C CA . ASP A 1 98 ? 22.114 65.376 31.405 1.00 17.73 98 ASP A CA 1
ATOM 701 C C . ASP A 1 98 ? 22.932 65.234 30.123 1.00 17.26 98 ASP A C 1
ATOM 702 O O . ASP A 1 98 ? 22.792 64.246 29.410 1.00 16.11 98 ASP A O 1
ATOM 707 N N . PRO A 1 99 ? 23.822 66.204 29.837 1.00 17.45 99 PRO A N 1
ATOM 708 C CA . PRO A 1 99 ? 24.606 66.100 28.594 1.00 17.35 99 PRO A CA 1
ATOM 709 C C . PRO A 1 99 ? 25.502 64.859 28.559 1.00 17.80 99 PRO A C 1
ATOM 710 O O . PRO A 1 99 ? 25.856 64.378 27.475 1.00 18.24 99 PRO A O 1
ATOM 714 N N . ASP A 1 100 ? 25.864 64.334 29.725 1.00 18.02 100 ASP A N 1
ATOM 715 C CA . ASP A 1 100 ? 26.784 63.194 29.770 1.00 18.76 100 ASP A CA 1
ATOM 716 C C . ASP A 1 100 ? 26.124 61.820 29.702 1.00 18.90 100 ASP A C 1
ATOM 717 O O . ASP A 1 100 ? 26.818 60.826 29.525 1.00 19.33 100 ASP A O 1
ATOM 722 N N . THR A 1 101 ? 24.796 61.761 29.836 1.00 18.29 101 THR A N 1
ATOM 723 C CA . THR A 1 101 ? 24.097 60.474 29.776 1.00 18.09 101 THR A CA 1
ATOM 724 C C . THR A 1 101 ? 22.901 60.433 28.818 1.00 17.27 101 THR A C 1
ATOM 725 O O . THR A 1 101 ? 22.507 59.340 28.385 1.00 17.83 101 THR A O 1
ATOM 729 N N . ASP A 1 102 ? 22.344 61.600 28.484 1.00 15.96 102 ASP A N 1
ATOM 730 C CA . ASP A 1 102 ? 21.067 61.651 27.753 1.00 15.23 102 ASP A CA 1
ATOM 731 C C . ASP A 1 102 ? 21.179 61.879 26.242 1.00 14.53 102 ASP A C 1
ATOM 732 O O . ASP A 1 102 ? 20.163 62.057 25.575 1.00 13.97 102 ASP A O 1
ATOM 737 N N . ASP A 1 103 ? 22.389 61.855 25.695 1.00 14.02 103 ASP A N 1
ATOM 738 C CA . ASP A 1 103 ? 22.538 62.199 24.284 1.00 14.18 103 ASP A CA 1
ATOM 739 C C . ASP A 1 103 ? 21.803 61.172 23.426 1.00 13.79 103 ASP A C 1
ATOM 740 O O . ASP A 1 103 ? 21.823 59.985 23.730 1.00 13.86 103 ASP A O 1
ATOM 745 N N . GLU A 1 104 ? 21.152 61.657 22.367 1.00 12.65 104 GLU A N 1
ATOM 746 C CA . GLU A 1 104 ? 20.331 60.815 21.501 1.00 12.57 104 GLU A CA 1
ATOM 747 C C . GLU A 1 104 ? 20.369 61.394 20.092 1.00 12.18 104 GLU A C 1
ATOM 748 O O . GLU A 1 104 ? 20.364 62.618 19.914 1.00 12.04 104 GLU A O 1
ATOM 754 N N . GLY A 1 105 ? 20.395 60.510 19.097 1.00 11.29 105 GLY A N 1
ATOM 755 C CA . GLY A 1 105 ? 20.308 60.920 17.704 1.00 11.53 105 GLY A CA 1
ATOM 756 C C . GLY A 1 105 ? 19.301 60.092 16.923 1.00 12.13 105 GLY A C 1
ATOM 757 O O . GLY A 1 105 ? 18.614 59.223 17.475 1.00 12.14 105 GLY A O 1
ATOM 758 N N . CYS A 1 106 ? 19.230 60.373 15.626 1.00 11.84 106 CYS A N 1
ATOM 759 C CA . CYS A 1 106 ? 18.259 59.742 14.743 1.00 11.64 106 CYS A CA 1
ATOM 760 C C . CYS A 1 106 ? 18.838 59.688 13.340 1.00 11.18 106 CYS A C 1
ATOM 761 O O . CYS A 1 106 ? 19.460 60.659 12.864 1.00 11.47 106 CYS A O 1
ATOM 764 N N . LEU A 1 107 ? 18.629 58.562 12.677 1.00 11.68 107 LEU A N 1
ATOM 765 C CA . LEU A 1 107 ? 19.094 58.445 11.304 1.00 11.34 107 LEU A CA 1
ATOM 766 C C . LEU A 1 107 ? 18.360 59.390 10.349 1.00 11.75 107 LEU A C 1
ATOM 767 O O . LEU A 1 107 ? 18.866 59.667 9.254 1.00 12.60 107 LEU A O 1
ATOM 772 N N . SER A 1 108 ? 17.191 59.892 10.753 1.00 11.57 108 SER A N 1
ATOM 773 C CA . SER A 1 108 ? 16.474 60.891 9.930 1.00 11.91 108 SER A CA 1
ATOM 774 C C . SER A 1 108 ? 16.924 62.323 10.228 1.00 12.45 108 SER A C 1
ATOM 775 O O . SER A 1 108 ? 16.425 63.291 9.614 1.00 13.03 108 SER A O 1
ATOM 778 N N . VAL A 1 109 ? 17.876 62.447 11.160 1.00 12.27 109 VAL A N 1
ATOM 779 C CA . VAL A 1 109 ? 18.521 63.747 11.481 1.00 12.69 109 VAL A CA 1
ATOM 780 C C . VAL A 1 109 ? 20.031 63.453 11.494 1.00 13.07 109 VAL A C 1
ATOM 781 O O . VAL A 1 109 ? 20.703 63.540 12.531 1.00 12.41 109 VAL A O 1
ATOM 785 N N . PRO A 1 110 ? 20.564 63.044 10.332 1.00 12.97 110 PRO A N 1
ATOM 786 C CA . PRO A 1 110 ? 21.885 62.402 10.331 1.00 13.50 110 PRO A CA 1
ATOM 787 C C . PRO A 1 110 ? 23.034 63.309 10.737 1.00 13.62 110 PRO A C 1
ATOM 788 O O . PRO A 1 110 ? 23.105 64.455 10.296 1.00 14.48 110 PRO A O 1
ATOM 792 N N . GLY A 1 111 ? 23.933 62.776 11.563 1.00 14.09 111 GLY A N 1
ATOM 793 C CA . GLY A 1 111 ? 25.146 63.497 11.948 1.00 14.11 111 GLY A CA 1
ATOM 794 C C . GLY A 1 111 ? 24.953 64.409 13.145 1.00 14.12 111 GLY A C 1
ATOM 795 O O . GLY A 1 111 ? 25.871 65.144 13.522 1.00 15.31 111 GLY A O 1
ATOM 796 N N . GLU A 1 112 ? 23.768 64.363 13.754 1.00 12.93 112 GLU A N 1
ATOM 797 C CA . GLU A 1 112 ? 23.479 65.180 14.930 1.00 13.11 112 GLU A CA 1
ATOM 798 C C . GLU A 1 112 ? 23.046 64.319 16.131 1.00 12.79 112 GLU A C 1
ATOM 799 O O . GLU A 1 112 ? 22.599 63.179 15.977 1.00 12.91 112 GLU A O 1
ATOM 805 N N . SER A 1 113 ? 23.191 64.886 17.326 1.00 12.14 113 SER A N 1
ATOM 806 C CA . SER A 1 113 ? 22.622 64.302 18.531 1.00 11.83 113 SER A CA 1
ATOM 807 C C . SER A 1 113 ? 22.470 65.409 19.559 1.00 11.49 113 SER A C 1
ATOM 808 O O . SER A 1 113 ? 23.227 66.370 19.527 1.00 10.87 113 SER A O 1
ATOM 811 N N . PHE A 1 114 ? 21.498 65.257 20.453 1.00 11.84 114 PHE A N 1
ATOM 812 C CA . PHE A 1 114 ? 21.261 66.229 21.510 1.00 11.92 114 PHE A CA 1
ATOM 813 C C . PHE A 1 114 ? 20.770 65.521 22.751 1.00 12.15 114 PHE A C 1
ATOM 814 O O . PHE A 1 114 ? 20.089 64.485 22.642 1.00 13.00 114 PHE A O 1
ATOM 822 N N . PRO A 1 115 ? 21.122 66.047 23.931 1.00 11.69 115 PRO A N 1
ATOM 823 C CA . PRO A 1 115 ? 20.554 65.458 25.147 1.00 11.73 115 PRO A CA 1
ATOM 824 C C . PRO A 1 115 ? 19.018 65.517 25.159 1.00 12.11 115 PRO A C 1
ATOM 825 O O . PRO A 1 115 ? 18.419 66.591 24.982 1.00 12.33 115 PRO A O 1
ATOM 829 N N . THR A 1 116 ? 18.404 64.347 25.346 1.00 11.98 116 THR A N 1
ATOM 830 C CA . THR A 1 116 ? 16.961 64.178 25.209 1.00 13.00 116 THR A CA 1
ATOM 831 C C . THR A 1 116 ? 16.405 63.470 26.434 1.00 13.15 116 THR A C 1
ATOM 832 O O . THR A 1 116 ? 16.904 62.417 26.811 1.00 12.76 116 THR A O 1
ATOM 836 N N . GLY A 1 117 ? 15.360 64.046 27.027 1.00 13.65 117 GLY A N 1
ATOM 837 C CA . GLY A 1 117 ? 14.740 63.452 28.218 1.00 14.43 117 GLY A CA 1
ATOM 838 C C . GLY A 1 117 ? 13.879 62.254 27.851 1.00 14.07 117 GLY A C 1
ATOM 839 O O . GLY A 1 117 ? 13.021 62.351 26.967 1.00 14.90 117 GLY A O 1
ATOM 840 N N . ARG A 1 118 ? 14.094 61.135 28.543 1.00 13.86 118 ARG A N 1
ATOM 841 C CA . ARG A 1 118 ? 13.335 59.910 28.305 1.00 13.07 118 ARG A CA 1
ATOM 842 C C . ARG A 1 118 ? 12.978 59.245 29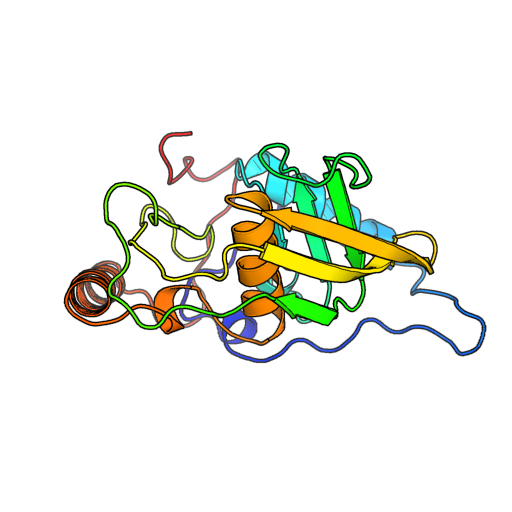.631 1.00 13.14 118 ARG A C 1
ATOM 843 O O . ARG A 1 118 ? 13.692 59.420 30.639 1.00 13.47 118 ARG A O 1
ATOM 851 N N . ALA A 1 119 ? 11.897 58.453 29.625 1.00 12.64 119 ALA A N 1
ATOM 852 C CA . ALA A 1 119 ? 11.612 57.606 30.776 1.00 12.74 119 ALA A CA 1
ATOM 853 C C . ALA A 1 119 ? 12.716 56.561 30.931 1.00 12.75 119 ALA A C 1
ATOM 854 O O . ALA A 1 119 ? 13.280 56.069 29.942 1.00 13.37 119 ALA A O 1
ATOM 856 N N . LYS A 1 120 ? 13.006 56.231 32.184 1.00 13.32 120 LYS A N 1
ATOM 857 C CA . LYS A 1 120 ? 14.034 55.251 32.505 1.00 14.14 120 LYS A CA 1
ATOM 858 C C . LYS A 1 120 ? 13.651 53.831 32.105 1.00 13.47 120 LYS A C 1
ATOM 859 O O . LYS A 1 120 ? 14.522 53.014 31.827 1.00 14.34 120 LYS A O 1
ATOM 865 N N . TRP A 1 121 ? 12.355 53.534 32.123 1.00 12.33 121 TRP A N 1
ATOM 866 C CA . TRP A 1 121 ? 11.874 52.198 31.775 1.00 11.64 121 TRP A CA 1
ATOM 867 C C . TRP A 1 121 ? 10.767 52.326 30.740 1.00 11.28 121 TRP A C 1
ATOM 868 O O . TRP A 1 121 ? 9.971 53.272 30.762 1.00 11.93 121 TRP A O 1
ATOM 879 N N . ALA A 1 122 ? 10.741 51.375 29.813 1.00 11.10 122 ALA A N 1
ATOM 880 C CA . ALA A 1 122 ? 9.650 51.315 28.828 1.00 10.73 122 ALA A CA 1
ATOM 881 C C . ALA A 1 122 ? 9.368 49.889 28.393 1.00 10.26 122 ALA A C 1
ATOM 882 O O . ALA A 1 122 ? 10.250 49.022 28.421 1.00 10.36 122 ALA A O 1
ATOM 884 N N . ARG A 1 123 ? 8.131 49.669 27.963 1.00 10.18 123 ARG A N 1
ATOM 885 C CA . ARG A 1 123 ? 7.699 48.395 27.399 1.00 11.04 123 ARG A CA 1
ATOM 886 C C . ARG A 1 123 ? 6.909 48.655 26.122 1.00 11.17 123 ARG A C 1
ATOM 887 O O . ARG A 1 123 ? 6.139 49.615 26.058 1.00 11.48 123 ARG A O 1
ATOM 895 N N . VAL A 1 124 ? 7.101 47.800 25.122 1.00 10.83 124 VAL A N 1
ATOM 896 C CA . VAL A 1 124 ? 6.269 47.843 23.930 1.00 11.02 124 VAL A CA 1
ATOM 897 C C . VAL A 1 124 ? 5.606 46.488 23.788 1.00 11.15 124 VAL A C 1
ATOM 898 O O . VAL A 1 124 ? 6.267 45.461 23.935 1.00 11.78 124 VAL A O 1
ATOM 902 N N . THR A 1 125 ? 4.304 46.486 23.498 1.00 11.20 125 THR A N 1
ATOM 903 C CA . THR A 1 125 ? 3.613 45.238 23.175 1.00 11.22 125 THR A CA 1
ATOM 904 C C . THR A 1 125 ? 3.029 45.377 21.775 1.00 11.51 125 THR A C 1
ATOM 905 O O . THR A 1 125 ? 2.760 46.489 21.309 1.00 12.17 125 THR A O 1
ATOM 909 N N . GLY A 1 126 ? 2.828 44.247 21.110 1.00 11.66 126 GLY A N 1
ATOM 910 C CA . GLY A 1 126 ? 2.284 44.254 19.753 1.00 12.34 126 GLY A CA 1
ATOM 911 C C . GLY A 1 126 ? 2.321 42.828 19.249 1.00 12.61 126 GLY A C 1
ATOM 912 O O . GLY A 1 126 ? 2.185 41.883 20.036 1.00 14.06 126 GLY A O 1
ATOM 913 N N . LEU A 1 127 ? 2.528 42.685 17.941 1.00 12.75 127 LEU A N 1
ATOM 914 C CA . LEU A 1 127 ? 2.663 41.367 17.325 1.00 12.92 127 LEU A CA 1
ATOM 915 C C . LEU A 1 127 ? 4.051 41.201 16.719 1.00 13.09 127 LEU A C 1
ATOM 916 O O . LEU A 1 127 ? 4.652 42.177 16.270 1.00 13.34 127 LEU A O 1
ATOM 921 N N . ASP A 1 128 ? 4.566 39.973 16.724 1.00 12.49 128 ASP A N 1
ATOM 922 C CA . ASP A 1 128 ? 5.785 39.680 15.958 1.00 13.79 128 ASP A CA 1
ATOM 923 C C . ASP A 1 128 ? 5.458 39.313 14.498 1.00 14.27 128 ASP A C 1
ATOM 924 O O . ASP A 1 128 ? 4.294 39.338 14.084 1.00 14.36 128 ASP A O 1
ATOM 929 N N . ALA A 1 129 ? 6.485 38.976 13.713 1.00 14.79 129 ALA A N 1
ATOM 930 C CA . ALA A 1 129 ? 6.273 38.697 12.278 1.00 15.53 129 ALA A CA 1
ATOM 931 C C . ALA A 1 129 ? 5.331 37.515 12.004 1.00 16.51 129 ALA A C 1
ATOM 932 O O . ALA A 1 129 ? 4.776 37.402 10.905 1.00 16.84 129 ALA A O 1
ATOM 934 N N . ASP A 1 130 ? 5.187 36.641 13.001 1.00 16.95 130 ASP A N 1
ATOM 935 C CA . ASP A 1 130 ? 4.336 35.456 12.926 1.00 17.93 130 ASP A CA 1
ATOM 936 C C . ASP A 1 130 ? 2.905 35.772 13.364 1.00 17.87 130 ASP A C 1
ATOM 937 O O . ASP A 1 130 ? 2.041 34.894 13.347 1.00 18.51 130 ASP A O 1
ATOM 942 N N . GLY A 1 131 ? 2.660 37.015 13.777 1.00 16.96 131 GLY A N 1
ATOM 943 C CA . GLY A 1 131 ? 1.331 37.415 14.235 1.00 16.23 131 GLY A CA 1
ATOM 944 C C . GLY A 1 131 ? 1.036 37.028 15.677 1.00 15.74 131 GLY A C 1
ATOM 945 O O . GLY A 1 131 ? -0.117 37.093 16.108 1.00 15.57 131 GLY A O 1
ATOM 946 N N . SER A 1 132 ? 2.066 36.603 16.413 1.00 15.49 132 SER A N 1
ATOM 947 C CA . SER A 1 132 ? 1.924 36.220 17.820 1.00 15.87 132 SER A CA 1
ATOM 948 C C . SER A 1 132 ? 2.175 37.431 18.696 1.00 15.12 132 SER A C 1
ATOM 949 O O . SER A 1 132 ? 3.033 38.251 18.367 1.00 15.28 132 SER A O 1
ATOM 952 N N . PRO A 1 133 ? 1.474 37.520 19.841 1.00 14.66 133 PRO A N 1
ATOM 953 C CA . PRO A 1 133 ? 1.760 38.638 20.738 1.00 13.55 133 PRO A CA 1
ATOM 954 C C . PRO A 1 133 ? 3.223 38.640 21.159 1.00 12.97 133 PRO A C 1
ATOM 955 O O . PRO A 1 133 ? 3.815 37.569 21.397 1.00 12.57 133 PRO A O 1
ATOM 959 N N . VAL A 1 134 ? 3.790 39.835 21.246 1.00 11.65 134 VAL A N 1
ATOM 960 C CA . VAL A 1 134 ? 5.149 40.023 21.722 1.00 12.01 134 VAL A CA 1
ATOM 961 C C . VAL A 1 134 ? 5.156 41.177 22.712 1.00 12.12 134 VAL A C 1
ATOM 962 O O . VAL A 1 134 ? 4.398 42.150 22.578 1.00 12.01 134 VAL A O 1
ATOM 966 N N . SER A 1 135 ? 5.993 41.036 23.728 1.00 12.23 135 SER A N 1
ATOM 967 C CA . SER A 1 135 ? 6.158 42.084 24.721 1.00 11.56 135 SER A CA 1
ATOM 968 C C . SER A 1 135 ? 7.628 42.195 25.050 1.00 11.99 135 SER A C 1
ATOM 969 O O . SER A 1 135 ? 8.252 41.218 25.476 1.00 11.93 135 SER A O 1
ATOM 972 N N . ILE A 1 136 ? 8.177 43.381 24.825 1.00 11.11 136 ILE A N 1
ATOM 973 C CA . ILE A 1 136 ? 9.596 43.626 25.102 1.00 11.29 136 ILE A CA 1
ATOM 974 C C . ILE A 1 136 ? 9.739 44.834 26.006 1.00 12.36 136 ILE A C 1
ATOM 975 O O . ILE A 1 136 ? 8.976 45.789 25.910 1.00 11.99 136 ILE A O 1
ATOM 980 N N . GLU A 1 137 ? 10.723 44.795 26.892 1.00 11.95 137 GLU A N 1
ATOM 981 C CA . GLU A 1 137 ? 10.913 45.916 27.801 1.00 12.20 137 GLU A CA 1
ATOM 982 C C . GLU A 1 137 ? 12.352 46.037 28.241 1.00 11.73 137 GLU A C 1
ATOM 983 O O . GLU A 1 137 ? 13.150 45.117 28.065 1.00 11.97 137 GLU A O 1
ATOM 989 N N . GLY A 1 138 ? 12.676 47.185 28.814 1.00 11.91 138 GLY A N 1
ATOM 990 C CA . GLY A 1 138 ? 13.994 47.374 29.395 1.00 11.95 138 GLY A CA 1
ATOM 991 C C . GLY A 1 138 ? 14.136 48.772 29.961 1.00 12.70 138 GLY A C 1
ATOM 992 O O . GLY A 1 138 ? 13.164 49.547 30.045 1.00 12.09 138 GLY A O 1
ATOM 993 N N . THR A 1 139 ? 15.363 49.093 30.349 1.00 12.87 139 THR A N 1
ATOM 994 C CA . THR A 1 139 ? 15.695 50.415 30.873 1.00 13.25 139 THR A CA 1
ATOM 995 C C . THR A 1 139 ? 16.717 51.083 29.947 1.00 13.28 139 THR A C 1
ATOM 996 O O . THR A 1 139 ? 17.025 50.562 28.861 1.00 12.45 139 THR A O 1
ATOM 1000 N N . GLY A 1 140 ? 17.218 52.238 30.367 1.00 13.74 140 GLY A N 1
ATOM 1001 C CA . GLY A 1 140 ? 18.365 52.868 29.702 1.00 13.64 140 GLY A CA 1
ATOM 1002 C C . GLY A 1 140 ? 18.220 52.897 28.189 1.00 13.23 140 GLY A C 1
ATOM 1003 O O . GLY A 1 140 ? 17.195 53.364 27.667 1.00 13.77 140 GLY A O 1
ATOM 1004 N N . LEU A 1 141 ? 19.233 52.389 27.490 1.00 13.57 141 LEU A N 1
ATOM 1005 C CA . LEU A 1 141 ? 19.281 52.497 26.029 1.00 13.41 141 LEU A CA 1
ATOM 1006 C C . LEU A 1 141 ? 18.107 51.801 25.355 1.00 12.90 141 LEU A C 1
ATOM 1007 O O . LEU A 1 141 ? 17.530 52.330 24.392 1.00 12.84 141 LEU A O 1
ATOM 1012 N N . PHE A 1 142 ? 17.763 50.618 25.848 1.00 12.41 142 PHE A N 1
ATOM 1013 C CA . PHE A 1 142 ? 16.673 49.849 25.244 1.00 12.10 142 PHE A CA 1
ATOM 1014 C C . PHE A 1 142 ? 15.351 50.623 25.404 1.00 11.87 142 PHE A C 1
ATOM 1015 O O . PHE A 1 142 ? 14.557 50.765 24.449 1.00 11.88 142 PHE A O 1
ATOM 1023 N N . ALA A 1 143 ? 15.111 51.144 26.606 1.00 11.92 143 ALA A N 1
ATOM 1024 C CA . ALA A 1 143 ? 13.895 51.936 26.824 1.00 12.09 143 ALA A CA 1
ATOM 1025 C C . ALA A 1 143 ? 13.889 53.203 25.956 1.00 11.60 143 ALA A C 1
ATOM 1026 O O . ALA A 1 143 ? 12.832 53.620 25.458 1.00 12.39 143 ALA A O 1
ATOM 1028 N N . ARG A 1 144 ? 15.065 53.827 25.788 1.00 11.48 144 ARG A N 1
ATOM 1029 C CA . ARG A 1 144 ? 15.176 55.017 24.937 1.00 11.12 144 ARG A CA 1
ATOM 1030 C C . ARG A 1 144 ? 14.799 54.655 23.493 1.00 11.46 144 ARG A C 1
ATOM 1031 O O . ARG A 1 144 ? 14.034 55.379 22.842 1.00 11.57 144 ARG A O 1
ATOM 1039 N N . MET A 1 145 ? 15.318 53.522 23.019 1.00 10.67 145 MET A N 1
ATOM 1040 C CA . MET A 1 145 ? 15.028 53.035 21.660 1.00 11.39 145 MET A CA 1
ATOM 1041 C C . MET A 1 145 ? 13.516 52.827 21.486 1.00 11.75 145 MET A C 1
ATOM 1042 O O . MET A 1 145 ? 12.923 53.282 20.506 1.00 11.49 145 MET A O 1
ATOM 1047 N N . LEU A 1 146 ? 12.883 52.186 22.472 1.00 11.49 146 LEU A N 1
ATOM 1048 C CA . LEU A 1 146 ? 11.449 51.905 22.356 1.00 11.39 146 LEU A CA 1
ATOM 1049 C C . LEU A 1 146 ? 10.644 53.193 22.235 1.00 11.31 146 LEU A C 1
ATOM 1050 O O . LEU A 1 146 ? 9.711 53.305 21.417 1.00 11.72 146 LEU A O 1
ATOM 1055 N N . GLN A 1 147 ? 11.013 54.182 23.050 1.00 10.64 147 GLN A N 1
ATOM 1056 C CA . GLN A 1 147 ? 10.330 55.477 23.004 1.00 10.90 147 GLN A CA 1
ATOM 1057 C C . GLN A 1 147 ? 10.585 56.200 21.684 1.00 11.12 147 GLN A C 1
ATOM 1058 O O . GLN A 1 147 ? 9.695 56.847 21.122 1.00 11.90 147 GLN A O 1
ATOM 1064 N N . HIS A 1 148 ? 11.819 56.120 21.213 1.00 10.94 148 HIS A N 1
ATOM 1065 C CA . HIS A 1 148 ? 12.223 56.737 19.964 1.00 11.20 148 HIS A CA 1
ATOM 1066 C C . HIS A 1 148 ? 11.473 56.147 18.764 1.00 10.45 148 HIS A C 1
ATOM 1067 O O . HIS A 1 148 ? 10.957 56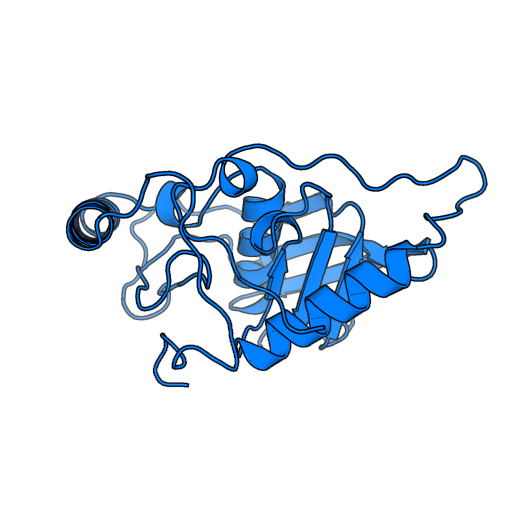.872 17.955 1.00 11.23 148 HIS A O 1
ATOM 1074 N N . GLU A 1 149 ? 11.387 54.822 18.681 1.00 11.07 149 GLU A N 1
ATOM 1075 C CA . GLU A 1 149 ? 10.713 54.218 17.513 1.00 11.13 149 GLU A CA 1
ATOM 1076 C C . GLU A 1 149 ? 9.213 54.452 17.542 1.00 12.34 149 GLU A C 1
ATOM 1077 O O . GLU A 1 149 ? 8.606 54.783 16.526 1.00 11.70 149 GLU A O 1
ATOM 1083 N N . THR A 1 150 ? 8.599 54.268 18.707 1.00 12.51 150 THR A N 1
ATOM 1084 C CA . THR A 1 150 ? 7.171 54.582 18.827 1.00 13.95 150 THR A CA 1
ATOM 1085 C C . THR A 1 150 ? 6.932 56.072 18.483 1.00 13.27 150 THR A C 1
ATOM 1086 O O . THR A 1 150 ? 5.933 56.408 17.843 1.00 13.60 150 THR A O 1
ATOM 1090 N N . GLY A 1 151 ? 7.849 56.958 18.898 1.00 12.86 151 GLY A N 1
ATOM 1091 C CA . GLY A 1 151 ? 7.784 58.366 18.504 1.00 12.58 151 GLY A CA 1
ATOM 1092 C C . GLY A 1 151 ? 7.649 58.551 16.997 1.00 12.67 151 GLY A C 1
ATOM 1093 O O . GLY A 1 151 ? 6.766 59.285 16.526 1.00 12.69 151 GLY A O 1
ATOM 1094 N N . HIS A 1 152 ? 8.489 57.858 16.236 1.00 11.85 152 HIS A N 1
ATOM 1095 C CA . HIS A 1 152 ? 8.431 57.926 14.779 1.00 12.43 152 HIS A CA 1
ATOM 1096 C C . HIS A 1 152 ? 7.039 57.509 14.325 1.00 12.19 152 HIS A C 1
ATOM 1097 O O . HIS A 1 152 ? 6.443 58.167 13.504 1.00 12.00 152 HIS A O 1
ATOM 1104 N N . LEU A 1 153 ? 6.575 56.371 14.837 1.00 11.71 153 LEU A N 1
ATOM 1105 C CA . LEU A 1 153 ? 5.317 55.798 14.364 1.00 11.90 153 LEU A CA 1
ATOM 1106 C C . LEU A 1 153 ? 4.115 56.682 14.688 1.00 12.60 153 LEU A C 1
ATOM 1107 O O . LEU A 1 153 ? 3.083 56.571 14.030 1.00 12.80 153 LEU A O 1
ATOM 1112 N N . ASP A 1 154 ? 4.278 57.549 15.693 1.00 12.31 154 ASP A N 1
ATOM 1113 C CA . ASP A 1 154 ? 3.251 58.511 16.094 1.00 13.23 154 ASP A CA 1
ATOM 1114 C C . ASP A 1 154 ? 3.392 59.846 15.345 1.00 13.46 154 ASP A C 1
ATOM 1115 O O . ASP A 1 154 ? 2.606 60.772 15.569 1.00 13.98 154 ASP A O 1
ATOM 1120 N N . GLY A 1 155 ? 4.429 59.964 14.511 1.00 13.32 155 GLY A N 1
ATOM 1121 C CA . GLY A 1 155 ? 4.657 61.190 13.739 1.00 12.80 155 GLY A CA 1
ATOM 1122 C C . GLY A 1 155 ? 5.594 62.222 14.359 1.00 13.97 155 GLY A C 1
ATOM 1123 O O . GLY A 1 155 ? 5.536 63.399 14.006 1.00 13.26 155 GLY A O 1
ATOM 1124 N N . PHE A 1 156 ? 6.468 61.776 15.262 1.00 13.56 156 PHE A N 1
ATOM 1125 C CA . PHE A 1 156 ? 7.415 62.654 15.953 1.00 14.56 156 PHE A CA 1
ATOM 1126 C C . PHE A 1 156 ? 8.860 62.267 15.746 1.00 13.74 156 PHE A C 1
ATOM 1127 O O . PHE A 1 156 ? 9.168 61.086 15.517 1.00 13.79 156 PHE A O 1
ATOM 1135 N N . LEU A 1 157 ? 9.731 63.276 15.857 1.00 14.39 157 LEU A N 1
ATOM 1136 C CA . LEU A 1 157 ? 11.177 63.059 15.968 1.00 14.23 157 LEU A CA 1
ATOM 1137 C C . LEU A 1 157 ? 11.625 63.394 17.392 1.00 14.16 157 LEU A C 1
ATOM 1138 O O . LEU A 1 157 ? 10.932 64.111 18.127 1.00 14.59 157 LEU A O 1
ATOM 1143 N N . TYR A 1 158 ? 12.801 62.908 17.779 1.00 13.03 158 TYR A N 1
ATOM 1144 C CA . TYR A 1 158 ? 13.303 63.200 19.115 1.00 13.63 158 TYR A CA 1
ATOM 1145 C C . TYR A 1 158 ? 13.491 64.714 19.281 1.00 13.59 158 TYR A C 1
ATOM 1146 O O . TYR A 1 158 ? 13.440 65.224 20.396 1.00 14.43 158 TYR A O 1
ATOM 1155 N N . LEU A 1 159 ? 13.696 65.414 18.163 1.00 13.54 159 LEU A N 1
ATOM 1156 C CA . LEU A 1 159 ? 13.796 66.883 18.148 1.00 14.28 159 LEU A CA 1
ATOM 1157 C C . LEU A 1 159 ? 12.598 67.545 18.826 1.00 14.90 159 LEU A C 1
ATOM 1158 O O . LEU A 1 159 ? 12.740 68.579 19.482 1.00 15.18 159 LEU A O 1
ATOM 1163 N N . ASP A 1 160 ? 11.420 66.938 18.652 1.00 15.19 160 ASP A N 1
ATOM 1164 C CA . ASP A 1 160 ? 10.176 67.454 19.217 1.00 16.99 160 ASP A CA 1
ATOM 1165 C C . ASP A 1 160 ? 10.151 67.395 20.753 1.00 17.26 160 ASP A C 1
ATOM 1166 O O . ASP A 1 160 ? 9.323 68.064 21.378 1.00 18.97 160 ASP A O 1
ATOM 1171 N N . ARG A 1 161 ? 11.054 66.610 21.346 1.00 17.49 161 ARG A N 1
ATOM 1172 C CA . ARG A 1 161 ? 11.171 66.451 22.812 1.00 18.41 161 ARG A CA 1
ATOM 1173 C C . ARG A 1 161 ? 12.206 67.370 23.454 1.00 17.98 161 ARG A C 1
ATOM 1174 O O . ARG A 1 161 ? 12.288 67.469 24.684 1.00 18.24 161 ARG A O 1
ATOM 1182 N N . LEU A 1 162 ? 13.023 68.010 22.630 1.00 17.29 162 LEU A N 1
ATOM 1183 C CA . LEU A 1 162 ? 14.112 68.843 23.142 1.00 16.86 162 LEU A CA 1
ATOM 1184 C C . LEU A 1 162 ? 13.573 70.101 23.832 1.00 16.85 162 LEU A C 1
ATOM 1185 O O . LEU A 1 162 ? 12.529 70.641 23.444 1.00 16.43 162 LEU A O 1
ATOM 1190 N N . ILE A 1 163 ? 14.295 70.553 24.854 1.00 17.28 163 ILE A N 1
ATOM 1191 C CA . ILE A 1 163 ? 13.912 71.749 25.607 1.00 17.85 163 ILE A CA 1
ATOM 1192 C C . ILE A 1 163 ? 15.096 72.701 25.782 1.00 17.46 163 ILE A C 1
ATOM 1193 O O . ILE A 1 163 ? 16.256 72.308 25.583 1.00 16.81 163 ILE A O 1
ATOM 1198 N N . GLY A 1 164 ? 14.801 73.947 26.148 1.00 17.20 164 GLY A N 1
ATOM 1199 C CA . GLY A 1 164 ? 15.835 74.927 26.496 1.00 17.20 164 GLY A CA 1
ATOM 1200 C C . GLY A 1 164 ? 16.998 75.032 25.526 1.00 17.10 164 GLY A C 1
ATOM 1201 O O . GLY A 1 164 ? 16.808 75.085 24.302 1.00 17.25 164 GLY A O 1
ATOM 1202 N N . ARG A 1 165 ? 18.202 75.058 26.090 1.00 17.42 165 ARG A N 1
ATOM 1203 C CA . ARG A 1 165 ? 19.437 75.201 25.314 1.00 18.24 165 ARG A CA 1
ATOM 1204 C C . ARG A 1 165 ? 19.632 74.098 24.269 1.00 18.06 165 ARG A C 1
ATOM 1205 O O . ARG A 1 165 ? 20.267 74.333 23.236 1.00 18.68 165 ARG A O 1
ATOM 1213 N N . TYR A 1 166 ? 19.087 72.914 24.543 1.00 18.46 166 TYR A N 1
ATOM 1214 C CA . TYR A 1 166 ? 19.213 71.766 23.636 1.00 18.41 166 TYR A CA 1
ATOM 1215 C C . TYR A 1 166 ? 18.359 71.981 22.389 1.00 18.21 166 TYR A C 1
ATOM 1216 O O . TYR A 1 166 ? 18.818 71.787 21.266 1.00 18.78 166 TYR A O 1
ATOM 1225 N N . ALA A 1 167 ? 17.112 72.396 22.594 1.00 17.93 167 ALA A N 1
ATOM 1226 C CA . ALA A 1 167 ? 16.232 72.726 21.489 1.00 17.98 167 ALA A CA 1
ATOM 1227 C C . ALA A 1 167 ? 16.790 73.893 20.665 1.00 18.51 167 ALA A C 1
ATOM 1228 O O . ALA A 1 167 ? 16.720 73.871 19.436 1.00 18.79 167 ALA A O 1
ATOM 1230 N N . ARG A 1 168 ? 17.338 74.897 21.341 1.00 18.60 168 ARG A N 1
ATOM 1231 C CA . ARG A 1 168 ? 17.960 76.026 20.658 1.00 19.68 168 ARG A CA 1
ATOM 1232 C C . ARG A 1 168 ? 19.097 75.562 19.752 1.00 19.00 168 ARG A C 1
ATOM 1233 O O . ARG A 1 168 ? 19.135 75.891 18.566 1.00 20.01 168 ARG A O 1
ATOM 1241 N N . ASN A 1 169 ? 20.021 74.796 20.322 1.00 18.48 169 ASN A N 1
ATOM 1242 C CA . ASN A 1 169 ? 21.173 74.264 19.573 1.00 18.29 169 ASN A CA 1
ATOM 1243 C C . ASN A 1 169 ? 20.696 73.452 18.338 1.00 18.31 169 ASN A C 1
ATOM 1244 O O . ASN A 1 169 ? 21.238 73.600 17.230 1.00 18.15 169 ASN A O 1
ATOM 1249 N N . ALA A 1 170 ? 19.655 72.638 18.516 1.00 17.83 170 ALA A N 1
ATOM 1250 C CA . ALA A 1 170 ? 19.123 71.790 17.430 1.00 18.10 170 ALA A CA 1
ATOM 1251 C C . ALA A 1 170 ? 18.421 72.566 16.327 1.00 18.41 170 ALA A C 1
ATOM 1252 O O . ALA A 1 170 ? 18.562 72.241 15.149 1.00 18.47 170 ALA A O 1
ATOM 1254 N N . LYS A 1 171 ? 17.637 73.572 16.718 1.00 19.00 171 LYS A N 1
ATOM 1255 C CA . LYS A 1 171 ? 16.922 74.385 15.740 1.00 20.16 171 LYS A CA 1
ATOM 1256 C C . LYS A 1 171 ? 17.888 75.022 14.744 1.00 19.90 171 LYS A C 1
ATOM 1257 O O . LYS A 1 171 ? 17.663 74.955 13.533 1.00 20.54 171 LYS A O 1
ATOM 1263 N N . ARG A 1 172 ? 18.970 75.603 15.256 1.00 19.96 172 ARG A N 1
ATOM 1264 C CA . ARG A 1 172 ? 19.970 76.218 14.381 1.00 19.91 172 ARG A CA 1
ATOM 1265 C C . ARG A 1 172 ? 20.639 75.197 13.465 1.00 19.34 172 ARG A C 1
ATOM 1266 O O . ARG A 1 172 ? 20.845 75.457 12.279 1.00 19.19 172 ARG A O 1
ATOM 1274 N N . ALA A 1 173 ? 20.930 74.018 14.011 1.00 17.91 173 ALA A N 1
ATOM 1275 C CA . ALA A 1 173 ? 21.548 72.947 13.231 1.00 17.89 173 ALA A CA 1
ATOM 1276 C C . ALA A 1 173 ? 20.672 72.518 12.054 1.00 17.74 173 ALA A C 1
ATOM 1277 O O . ALA A 1 173 ? 21.159 72.371 10.933 1.00 17.56 173 ALA A O 1
ATOM 1279 N N . VAL A 1 174 ? 19.379 72.321 12.313 1.00 18.22 174 VAL A N 1
ATOM 1280 C CA . VAL A 1 174 ? 18.457 71.887 11.274 1.00 19.09 174 VAL A CA 1
ATOM 1281 C C . VAL A 1 174 ? 18.383 72.950 10.173 1.00 19.70 174 VAL A C 1
ATOM 1282 O O . VAL A 1 174 ? 18.463 72.626 8.991 1.00 19.82 174 VAL A O 1
ATOM 1286 N N . LYS A 1 175 ? 18.266 74.209 10.594 1.00 21.18 175 LYS A N 1
ATOM 1287 C CA . LYS A 1 175 ? 18.256 75.353 9.679 1.00 22.41 175 LYS A CA 1
ATOM 1288 C C . LYS A 1 175 ? 19.517 75.383 8.824 1.00 22.49 175 LYS A C 1
ATOM 1289 O O . LYS A 1 175 ? 19.445 75.535 7.610 1.00 22.52 175 LYS A O 1
ATOM 1295 N N . SER A 1 176 ? 20.669 75.187 9.447 1.00 22.91 176 SER A N 1
ATOM 1296 C CA . SER A 1 176 ? 21.931 75.348 8.747 1.00 23.04 176 SER A CA 1
ATOM 1297 C C . SER A 1 176 ? 22.179 74.250 7.713 1.00 22.59 176 SER A C 1
ATOM 1298 O O . SER A 1 176 ? 22.861 74.468 6.733 1.00 22.23 176 SER A O 1
ATOM 1301 N N . HIS A 1 177 ? 21.580 73.085 7.925 1.00 21.27 177 HIS A N 1
ATOM 1302 C CA . HIS A 1 177 ? 21.625 72.005 6.959 1.00 20.65 177 HIS A CA 1
ATOM 1303 C C . HIS A 1 177 ? 20.682 72.252 5.772 1.00 20.49 177 HIS A C 1
ATOM 1304 O O . HIS A 1 177 ? 20.790 71.575 4.754 1.00 20.76 177 HIS A O 1
ATOM 1311 N N . GLY A 1 178 ? 19.743 73.179 5.935 1.00 20.28 178 GLY A N 1
ATOM 1312 C CA . GLY A 1 178 ? 18.675 73.372 4.955 1.00 20.96 178 GLY A CA 1
ATOM 1313 C C . GLY A 1 178 ? 17.681 72.221 5.000 1.00 21.13 178 GLY A C 1
ATOM 1314 O O . GLY A 1 178 ? 17.034 71.895 3.998 1.00 21.60 178 GLY A O 1
ATOM 1315 N N . TRP A 1 179 ? 17.557 71.603 6.173 1.00 20.54 179 TRP A N 1
ATOM 1316 C CA . TRP A 1 179 ? 16.545 70.564 6.375 1.00 20.00 179 TRP A CA 1
ATOM 1317 C C . TRP A 1 179 ? 15.197 71.171 6.754 1.00 20.41 179 TRP A C 1
ATOM 1318 O O . TRP A 1 179 ? 15.056 72.395 6.822 1.00 20.58 179 TRP A O 1
ATOM 1329 N N . GLY A 1 180 ? 14.208 70.319 7.012 1.00 20.00 180 GLY A N 1
ATOM 1330 C CA . GLY A 1 180 ? 12.884 70.789 7.379 1.00 20.45 180 GLY A CA 1
ATOM 1331 C C . GLY A 1 180 ? 12.019 71.106 6.173 1.00 20.53 180 GLY A C 1
ATOM 1332 O O . GLY A 1 180 ? 10.949 71.712 6.318 1.00 21.81 180 GLY A O 1
ATOM 1333 N N . VAL A 1 181 ? 12.499 70.709 4.992 1.00 20.00 181 VAL A N 1
ATOM 1334 C CA . VAL A 1 181 ? 11.722 70.771 3.748 1.00 20.00 181 VAL A CA 1
ATOM 1335 C C . VAL A 1 181 ? 11.558 69.346 3.187 1.00 19.44 181 VAL A C 1
ATOM 1336 O O . VAL A 1 181 ? 12.349 68.456 3.516 1.00 19.26 181 VAL A O 1
ATOM 1340 N N . PRO A 1 182 ? 10.522 69.109 2.354 1.00 19.23 182 PRO A N 1
ATOM 1341 C CA . PRO A 1 182 ? 10.351 67.768 1.771 1.00 18.79 182 PRO A CA 1
ATOM 1342 C C . PRO A 1 182 ? 11.424 67.328 0.764 1.00 18.59 182 PRO A C 1
ATOM 1343 O O . PRO A 1 182 ? 12.181 68.157 0.235 1.00 18.87 182 PRO A O 1
ATOM 1347 N N . GLY A 1 183 ? 11.492 66.017 0.534 1.00 18.19 183 GLY A N 1
ATOM 1348 C CA . GLY A 1 183 ? 12.294 65.445 -0.543 1.00 18.56 183 GLY A CA 1
ATOM 1349 C C . GLY A 1 183 ? 13.740 65.084 -0.255 1.00 18.50 183 GLY A C 1
ATOM 1350 O O . GLY A 1 183 ? 14.477 64.720 -1.175 1.00 19.54 183 GLY A O 1
ATOM 1351 N N . LEU A 1 184 ? 14.147 65.191 1.013 1.00 17.35 184 LEU A N 1
ATOM 1352 C CA . LEU A 1 184 ? 15.537 64.950 1.400 1.00 16.51 184 LEU A CA 1
ATOM 1353 C C . LEU A 1 184 ? 15.684 63.543 1.932 1.00 15.79 184 LEU A C 1
ATOM 1354 O O . LEU A 1 184 ? 14.796 63.047 2.618 1.00 14.62 184 LEU A O 1
ATOM 1359 N N . SER A 1 185 ? 16.802 62.909 1.598 1.00 15.37 185 SER A N 1
ATOM 1360 C CA . SER A 1 185 ? 17.075 61.545 2.043 1.00 15.61 185 SER A CA 1
ATOM 1361 C C . SER A 1 185 ? 18.559 61.251 1.928 1.00 15.84 185 SER A C 1
ATOM 1362 O O . SER A 1 185 ? 19.312 62.024 1.310 1.00 16.66 185 SER A O 1
ATOM 1365 N N . TRP A 1 186 ? 18.980 60.150 2.542 1.00 15.56 186 TRP A N 1
ATOM 1366 C CA . TRP A 1 186 ? 20.318 59.604 2.305 1.00 14.97 186 TRP A CA 1
ATOM 1367 C C . TRP A 1 186 ? 20.249 58.088 2.178 1.00 15.26 186 TRP A C 1
ATOM 1368 O O . TRP A 1 186 ? 19.296 57.447 2.642 1.00 14.85 186 TRP A O 1
ATOM 1379 N N . LEU A 1 187 ? 21.251 57.513 1.526 1.00 15.04 187 LEU A N 1
ATOM 1380 C CA . LEU A 1 187 ? 21.197 56.107 1.194 1.00 15.71 187 LEU A CA 1
ATOM 1381 C C . LEU A 1 187 ? 22.338 55.379 1.890 1.00 15.98 187 LEU A C 1
ATOM 1382 O O . LEU A 1 187 ? 23.492 55.503 1.475 1.00 15.54 187 LEU A O 1
ATOM 1387 N N . PRO A 1 188 ? 22.029 54.617 2.953 1.00 16.17 188 PRO A N 1
ATOM 1388 C CA . PRO A 1 188 ? 23.061 53.828 3.630 1.00 17.21 188 PRO A CA 1
ATOM 1389 C C . PRO A 1 188 ? 23.766 52.858 2.672 1.00 18.17 188 PRO A C 1
ATOM 1390 O O . PRO A 1 188 ? 23.128 52.279 1.788 1.00 17.64 188 PRO A O 1
ATOM 1394 N N . GLY A 1 189 ? 25.079 52.722 2.835 1.00 19.95 189 GLY A N 1
ATOM 1395 C CA . GLY A 1 189 ? 25.881 51.885 1.939 1.00 22.30 189 GLY A CA 1
ATOM 1396 C C . GLY A 1 189 ? 26.308 52.584 0.660 1.00 23.86 189 GLY A C 1
ATOM 1397 O O . GLY A 1 189 ? 27.230 52.117 -0.027 1.00 25.12 189 GLY A O 1
ATOM 1398 N N . GLU A 1 190 ? 25.635 53.681 0.313 1.00 24.49 190 GLU A N 1
ATOM 1399 C CA . GLU A 1 190 ? 26.059 54.517 -0.811 1.00 25.84 190 GLU A CA 1
ATOM 1400 C C . GLU A 1 190 ? 26.682 55.800 -0.277 1.00 25.13 190 GLU A C 1
ATOM 1401 O O . GLU A 1 190 ? 27.869 56.066 -0.501 1.00 25.72 190 GLU A O 1
ATOM 1407 N N . ASP A 1 191 ? 25.873 56.588 0.424 1.00 24.31 191 ASP A N 1
ATOM 1408 C CA . ASP A 1 191 ? 26.350 57.776 1.113 1.00 23.78 191 ASP A CA 1
ATOM 1409 C C . ASP A 1 191 ? 27.231 57.377 2.304 1.00 23.13 191 ASP A C 1
ATOM 1410 O O . ASP A 1 191 ? 27.054 56.295 2.869 1.00 23.08 191 ASP A O 1
ATOM 1415 N N . PRO A 1 192 ? 28.211 58.231 2.671 1.00 22.88 192 PRO A N 1
ATOM 1416 C CA . PRO A 1 192 ? 29.028 57.895 3.840 1.00 22.28 192 PRO A CA 1
ATOM 1417 C C . PRO A 1 192 ? 28.196 57.802 5.118 1.00 21.58 192 PRO A C 1
ATOM 1418 O O . PRO A 1 192 ? 27.164 58.479 5.240 1.00 22.00 192 PRO A O 1
ATOM 1422 N N . ASP A 1 193 ? 28.639 56.962 6.051 1.00 20.32 193 ASP A N 1
ATOM 1423 C CA . ASP A 1 193 ? 27.957 56.854 7.338 1.00 19.75 193 ASP A CA 1
ATOM 1424 C C . ASP A 1 193 ? 28.040 58.203 8.055 1.00 19.47 193 ASP A C 1
ATOM 1425 O O . ASP A 1 193 ? 29.133 58.729 8.257 1.00 19.16 193 ASP A O 1
ATOM 1430 N N . PRO A 1 194 ? 26.880 58.786 8.401 1.00 18.96 194 PRO A N 1
ATOM 1431 C CA . PRO A 1 194 ? 26.841 60.149 8.941 1.00 18.60 194 PRO A CA 1
ATOM 1432 C C . PRO A 1 194 ? 27.201 60.257 10.428 1.00 18.62 194 PRO A C 1
ATOM 1433 O O . PRO A 1 194 ? 27.331 61.373 10.943 1.00 18.66 194 PRO A O 1
ATOM 1437 N N . PHE A 1 195 ? 27.357 59.113 11.096 1.00 18.38 195 PHE A N 1
ATOM 1438 C CA . PHE A 1 195 ? 27.687 59.085 12.524 1.00 19.09 195 PHE A CA 1
ATOM 1439 C C . PHE A 1 195 ? 29.109 58.595 12.837 1.00 20.44 195 PHE A C 1
ATOM 1440 O O . PHE A 1 195 ? 29.422 58.239 13.982 1.00 21.49 195 PHE A O 1
ATOM 1448 N N . GLY A 1 196 ? 29.957 58.599 11.814 1.00 21.67 196 GLY A N 1
ATOM 1449 C CA . GLY A 1 196 ? 31.357 58.197 11.966 1.00 23.22 196 GLY A CA 1
ATOM 1450 C C . GLY A 1 196 ? 31.476 56.708 12.230 1.00 23.93 196 GLY A C 1
ATOM 1451 O O . GLY A 1 196 ? 32.505 56.236 12.744 1.00 24.79 196 GLY A O 1
ATOM 1452 N N . HIS A 1 197 ? 30.427 55.963 11.882 1.00 24.03 197 HIS A N 1
ATOM 1453 C CA . HIS A 1 197 ? 30.392 54.525 12.140 1.00 23.99 197 HIS A CA 1
ATOM 1454 C C . HIS A 1 197 ? 30.715 53.742 10.859 1.00 24.25 197 HIS A C 1
ATOM 1455 O O . HIS A 1 197 ? 30.653 52.510 10.842 1.00 24.27 197 HIS A O 1
#

GO terms:
  GO:0042586 peptide deformylase activity (F, IDA)

Solvent-accessible surface area: 9507 Å² total; per-residue (Å²): 74,64,38,54,0,75,11,12,12,12,84,23,0,78,80,63,11,84,83,6,92,58,45,121,123,37,55,34,53,100,102,11,70,123,37,11,49,22,0,45,58,0,0,66,37,2,78,18,68,7,0,0,0,0,4,19,28,29,41,53,40,0,0,0,4,32,2,50,50,75,52,31,155,127,4,160,115,81,10,13,0,0,34,1,101,64,88,40,45,160,104,55,161,109,78,12,62,83,130,102,28,72,14,27,6,18,0,0,14,42,38,48,12,17,0,17,20,3,168,60,0,68,0,54,16,36,30,56,130,20,51,119,20,62,4,45,5,66,38,76,0,0,33,5,0,5,18,7,2,2,1,0,61,7,103,3,1,30,89,71,15,71,43,142,18,13,152,98,4,143,188,18,23,170,99,87,44,35,46,78,91,71,56,56,20,43,4,79,132,56,116,45,40,57,79,146

Organism: Mycobacterium tuberculosis (strain ATCC 25618 / H37Rv) (NCBI:txid83332)

InterPro domains:
  IPR023635 Peptide deformylase [MF_00163] (2-177)
  IPR023635 Peptide deformylase [PF01327] (5-163)
  IPR023635 Peptide deformylase [PIRSF004749] (1-176)
  IPR023635 Peptide deformylase [PR01576] (38-67)
  IPR023635 Peptide deformylase [PR01576] (104-115)
  IPR023635 Peptide deformylase [PR01576] (116-134)
  IPR023635 Peptide deformylase [PR01576] (135-164)
  IPR023635 Peptide deformylase [PTHR10458] (5-171)
  IPR023635 Peptide deformylase [TIGR00079] (28-167)
  IPR023635 Peptide deformylase [cd00487] (6-158)
  IPR036821 Peptide deformylase superfamily [G3DSA:3.90.45.10] (1-197)
  IPR036821 Peptide deformylase superfamily [SSF56420] (3-188)

Sequence (196 aa):
AVVPIRIVGDPVLHTATTPVTVAADGSLPADLAQLIATMYDTMDAANGVGLAANQIGCSLRLFVYDCAADRAMTARRRGVVINPVLETSEIPETMPDPDTDDEGCLSVPGESFPTGRAKWARVTGLDADGSPVSIEGTGLFARMLQHETGHLDGFLYLDRLIGRYARNAKRAVKSHGWGVPGLSWLPGEDPDPFGH

Radius of gyration: 16.11 Å; Cα contacts (8 Å, |Δi|>4): 423; chains: 1; bounding box: 42×41×35 Å

B-factor: mean 18.58, std 8.57, range [9.58, 61.0]

CATH classification: 3.90.45.10

Secondary structure (DSSP, 8-state):
---PEE-TT-GGGSSPPBPPP--TTSPPPTTHHHHHHHHHHHHHHTT-SE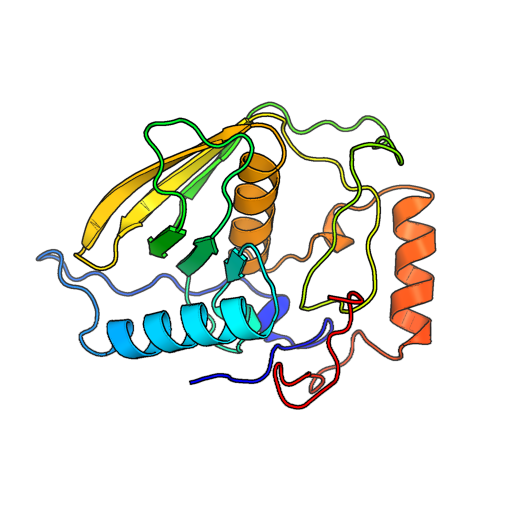EEGGGGT--BSEEEEE--TTB-TTS-SEEEEEEEEEEESPPP-SPPPTTT-EEE-TTSTT-EEE----SEEEEEEE-TTS-EEEEEEEHHHHHHHHHHHHHHTT--GGGG--HHHHHHHHHHHHHHT-SSTT-EE-BTTBPPTT--